Protein AF-A0A747YHZ1-F1 (afdb_monomer_lite)

Organism: Salmonella enterica (NCBI:txid28901)

Structure (mmCIF, N/CA/C/O backbone):
data_AF-A0A747YHZ1-F1
#
_entry.id   AF-A0A747YHZ1-F1
#
loop_
_atom_site.group_PDB
_atom_site.id
_atom_site.type_symbol
_atom_site.label_atom_id
_atom_site.label_alt_id
_atom_site.label_comp_id
_atom_site.label_asym_id
_atom_site.label_entity_id
_atom_site.label_seq_id
_atom_site.pdbx_PDB_ins_code
_atom_site.Cartn_x
_atom_site.Cartn_y
_atom_site.Cartn_z
_atom_site.occupancy
_atom_site.B_iso_or_equiv
_atom_site.auth_seq_id
_atom_site.auth_comp_id
_atom_site.auth_asym_id
_atom_site.auth_atom_id
_atom_site.pdbx_PDB_model_num
ATOM 1 N N . MET A 1 1 ? 19.714 -6.056 -70.664 1.00 46.72 1 MET A N 1
ATOM 2 C CA . MET A 1 1 ? 19.752 -6.883 -69.431 1.00 46.72 1 MET A CA 1
ATOM 3 C C . MET A 1 1 ? 20.691 -6.355 -68.325 1.00 46.72 1 MET A C 1
ATOM 5 O O . MET A 1 1 ? 20.406 -6.597 -67.162 1.00 46.72 1 MET A O 1
ATOM 9 N N . SER A 1 2 ? 21.761 -5.595 -68.621 1.00 53.81 2 SER A N 1
ATOM 10 C CA . SER A 1 2 ? 22.796 -5.209 -67.626 1.00 53.81 2 SER A CA 1
ATOM 11 C C . SER A 1 2 ? 22.390 -4.129 -66.589 1.00 53.81 2 SER A C 1
ATOM 13 O O . SER A 1 2 ? 22.891 -4.125 -65.465 1.00 53.81 2 SER A O 1
ATOM 15 N N . ASN A 1 3 ? 21.429 -3.245 -66.900 1.00 53.09 3 ASN A N 1
ATOM 16 C CA . ASN A 1 3 ? 20.997 -2.185 -65.967 1.00 53.09 3 ASN A CA 1
ATOM 17 C C . ASN A 1 3 ? 20.156 -2.696 -64.785 1.00 53.09 3 ASN A C 1
ATOM 19 O O . ASN A 1 3 ? 20.260 -2.152 -63.689 1.00 53.09 3 ASN A O 1
ATOM 23 N N . ASN A 1 4 ? 19.376 -3.765 -64.969 1.00 55.59 4 ASN A N 1
ATOM 24 C CA . ASN A 1 4 ? 18.529 -4.315 -63.905 1.00 55.59 4 ASN A CA 1
ATOM 25 C C . ASN A 1 4 ? 19.370 -5.024 -62.821 1.00 55.59 4 ASN A C 1
ATOM 27 O O . ASN A 1 4 ? 19.085 -4.922 -61.631 1.00 55.59 4 ASN A O 1
ATOM 31 N N . VAL A 1 5 ? 20.485 -5.652 -63.222 1.00 59.31 5 VAL A N 1
ATOM 32 C CA . VAL A 1 5 ? 21.445 -6.290 -62.304 1.00 59.31 5 VAL A CA 1
ATOM 33 C C . VAL A 1 5 ? 22.183 -5.242 -61.461 1.00 59.31 5 VAL A C 1
ATOM 35 O O . VAL A 1 5 ? 22.302 -5.400 -60.249 1.00 59.31 5 VAL A O 1
ATOM 38 N N . LYS A 1 6 ? 22.615 -4.123 -62.063 1.00 55.22 6 LYS A N 1
ATOM 39 C CA . LYS A 1 6 ? 23.282 -3.023 -61.338 1.00 55.22 6 LYS A CA 1
ATOM 40 C C . LYS A 1 6 ? 22.350 -2.322 -60.342 1.00 55.22 6 LYS A C 1
ATOM 42 O O . LYS A 1 6 ? 22.762 -2.047 -59.218 1.00 55.22 6 LYS A O 1
ATOM 47 N N . LEU A 1 7 ? 21.086 -2.098 -60.708 1.00 58.91 7 LEU A N 1
ATOM 48 C CA . LEU A 1 7 ? 20.066 -1.556 -59.801 1.00 58.91 7 LEU A CA 1
ATOM 49 C C . LEU A 1 7 ? 19.736 -2.516 -58.648 1.00 58.91 7 LEU A C 1
ATOM 51 O O . LEU A 1 7 ? 19.646 -2.067 -57.508 1.00 58.91 7 LEU A O 1
ATOM 55 N N . GLN A 1 8 ? 19.638 -3.826 -58.899 1.00 60.56 8 GLN A N 1
ATOM 56 C CA . GLN A 1 8 ? 19.441 -4.824 -57.838 1.00 60.56 8 GLN A CA 1
ATOM 57 C C . GLN A 1 8 ? 20.621 -4.901 -56.862 1.00 60.56 8 GLN A C 1
ATOM 59 O O . GLN A 1 8 ? 20.409 -5.064 -55.661 1.00 60.56 8 GLN A O 1
ATOM 64 N N . VAL A 1 9 ? 21.859 -4.759 -57.344 1.00 62.72 9 VAL A N 1
ATOM 65 C CA . VAL A 1 9 ? 23.056 -4.739 -56.487 1.00 62.72 9 VAL A CA 1
ATOM 66 C C . VAL A 1 9 ? 23.118 -3.458 -55.649 1.00 62.72 9 VAL A C 1
ATOM 68 O O . VAL A 1 9 ? 23.415 -3.533 -54.459 1.00 62.72 9 VAL A O 1
ATOM 71 N N . LEU A 1 10 ? 22.760 -2.299 -56.212 1.00 58.78 10 LEU A N 1
ATOM 72 C CA . LEU A 1 10 ? 22.674 -1.039 -55.461 1.00 58.78 10 LEU A CA 1
ATOM 73 C C . LEU A 1 10 ? 21.544 -1.056 -54.421 1.00 58.78 10 LEU A C 1
ATOM 75 O O . LEU A 1 10 ? 21.759 -0.638 -53.286 1.00 58.78 10 LEU A O 1
ATOM 79 N N . LEU A 1 11 ? 20.371 -1.597 -54.761 1.00 65.94 11 LEU A N 1
ATOM 80 C CA . LEU A 1 11 ? 19.263 -1.793 -53.819 1.00 65.94 11 LEU A CA 1
ATOM 81 C C . LEU A 1 11 ? 19.639 -2.760 -52.692 1.00 65.94 11 LEU A C 1
ATOM 83 O O . LEU A 1 11 ? 19.372 -2.467 -51.528 1.00 65.94 11 LEU A O 1
ATOM 87 N N . ARG A 1 12 ? 20.318 -3.871 -53.009 1.00 60.00 12 ARG A N 1
ATOM 88 C CA . ARG A 1 12 ? 20.849 -4.798 -51.997 1.00 60.00 12 ARG A CA 1
ATOM 89 C C . ARG A 1 12 ? 21.908 -4.142 -51.118 1.00 60.00 12 ARG A C 1
ATOM 91 O O . ARG A 1 12 ? 21.866 -4.345 -49.914 1.00 60.00 12 ARG A O 1
ATOM 98 N N . ALA A 1 13 ? 22.810 -3.331 -51.668 1.00 61.34 13 ALA A N 1
ATOM 99 C CA . ALA A 1 13 ? 23.833 -2.628 -50.892 1.00 61.34 13 ALA A CA 1
ATOM 100 C C . ALA A 1 13 ? 23.230 -1.563 -49.958 1.00 61.34 13 ALA A C 1
ATOM 102 O O . ALA A 1 13 ? 23.632 -1.453 -48.799 1.00 61.34 13 ALA A O 1
ATOM 103 N N . VAL A 1 14 ? 22.224 -0.820 -50.427 1.00 62.16 14 VAL A N 1
ATOM 104 C CA . VAL A 1 14 ? 21.480 0.150 -49.608 1.00 62.16 14 VAL A CA 1
ATOM 105 C C . VAL A 1 14 ? 20.669 -0.558 -48.519 1.00 62.16 14 VAL A C 1
ATOM 107 O O . VAL A 1 14 ? 20.667 -0.107 -47.372 1.00 62.16 14 VAL A O 1
ATOM 110 N N . ASP A 1 15 ? 20.032 -1.694 -48.820 1.00 68.12 15 ASP A N 1
ATOM 111 C CA . ASP A 1 15 ? 19.317 -2.467 -47.802 1.00 68.12 15 ASP A CA 1
ATOM 112 C C . ASP A 1 15 ? 20.286 -3.085 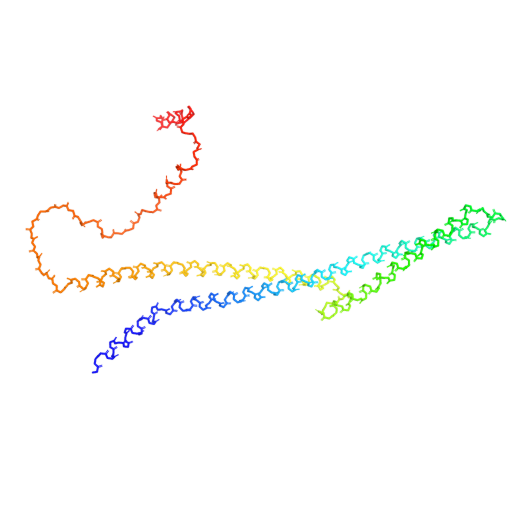-46.776 1.00 68.12 15 ASP A C 1
ATOM 114 O O . ASP A 1 15 ? 20.074 -2.919 -45.574 1.00 68.12 15 ASP A O 1
ATOM 118 N N . GLN A 1 16 ? 21.415 -3.655 -47.218 1.00 68.19 16 GLN A N 1
ATOM 119 C CA . GLN A 1 16 ? 22.496 -4.179 -46.370 1.00 68.19 16 GLN A CA 1
ATOM 120 C C . GLN A 1 16 ? 23.066 -3.102 -45.432 1.00 68.19 16 GLN A C 1
ATOM 122 O O . GLN A 1 16 ? 23.254 -3.358 -44.244 1.00 68.19 16 GLN A O 1
ATOM 127 N N . ALA A 1 17 ? 23.275 -1.882 -45.933 1.00 59.31 17 ALA A N 1
ATOM 128 C CA . ALA A 1 17 ? 23.753 -0.749 -45.142 1.00 59.31 17 ALA A CA 1
ATOM 129 C C . ALA A 1 17 ? 22.683 -0.180 -44.188 1.00 59.31 17 ALA A C 1
ATOM 131 O O . ALA A 1 17 ? 23.011 0.399 -43.151 1.00 59.31 17 ALA A O 1
ATOM 132 N N . SER A 1 18 ? 21.392 -0.337 -44.508 1.00 68.56 18 SER A N 1
ATOM 133 C CA . SER A 1 18 ? 20.278 0.156 -43.683 1.00 68.56 18 SER A CA 1
ATOM 134 C C . SER A 1 18 ? 19.795 -0.837 -42.615 1.00 68.56 18 SER A C 1
ATOM 136 O O . SER A 1 18 ? 19.184 -0.419 -41.628 1.00 68.56 18 SER A O 1
ATOM 138 N N . ARG A 1 19 ? 20.091 -2.133 -42.773 1.00 75.38 19 ARG A N 1
ATOM 139 C CA . ARG A 1 19 ? 19.700 -3.223 -41.860 1.00 75.38 19 ARG A CA 1
ATOM 140 C C . ARG A 1 19 ? 20.031 -2.956 -40.383 1.00 75.38 19 ARG A C 1
ATOM 142 O O . ARG A 1 19 ? 19.106 -3.060 -39.576 1.00 75.38 19 ARG A O 1
ATOM 149 N N . PRO A 1 20 ? 21.255 -2.523 -40.012 1.00 73.06 20 PRO A N 1
ATOM 150 C CA . PRO A 1 20 ? 21.587 -2.201 -38.620 1.00 73.06 20 PRO A CA 1
ATOM 151 C C . PRO A 1 20 ? 20.731 -1.067 -38.037 1.00 73.06 20 PRO A C 1
ATOM 153 O O . PRO A 1 20 ? 20.404 -1.060 -36.856 1.00 73.06 20 PRO A O 1
ATOM 156 N N . PHE A 1 21 ? 20.310 -0.108 -38.864 1.00 70.25 21 PHE A N 1
ATOM 157 C CA . PHE A 1 21 ? 19.460 0.996 -38.414 1.00 70.25 21 PHE A CA 1
ATOM 158 C C . PHE A 1 21 ? 18.014 0.557 -38.189 1.00 70.25 21 PHE A C 1
ATOM 160 O O . PHE A 1 21 ? 17.376 0.990 -37.230 1.00 70.25 21 PHE A O 1
ATOM 167 N N . LYS A 1 22 ? 17.483 -0.296 -39.074 1.00 78.31 22 LYS A N 1
ATOM 168 C CA . LYS A 1 22 ? 16.131 -0.849 -38.930 1.00 78.31 22 LYS A CA 1
ATOM 169 C C . LYS A 1 22 ? 16.038 -1.744 -37.687 1.00 78.31 22 LYS A C 1
ATOM 171 O O . LYS A 1 22 ? 15.051 -1.647 -36.956 1.00 78.31 22 LYS A O 1
ATOM 176 N N . SER A 1 23 ? 17.062 -2.558 -37.412 1.00 77.94 23 SER A N 1
ATOM 177 C CA . SER A 1 23 ? 17.091 -3.433 -36.233 1.00 77.94 23 SER A CA 1
ATOM 178 C C . SER A 1 23 ? 17.178 -2.642 -34.926 1.00 77.94 23 SER A C 1
ATOM 180 O O . SER A 1 23 ? 16.348 -2.857 -34.046 1.00 77.94 23 SER A O 1
ATOM 182 N N . ILE A 1 24 ? 18.084 -1.662 -34.824 1.00 77.25 24 ILE A N 1
ATOM 183 C CA . ILE A 1 24 ? 18.229 -0.801 -33.634 1.00 77.25 24 ILE A CA 1
ATOM 184 C C . ILE A 1 24 ? 16.944 -0.013 -33.358 1.00 77.25 24 ILE A C 1
ATOM 186 O O . ILE A 1 24 ? 16.477 0.040 -32.220 1.00 77.25 24 ILE A O 1
ATOM 190 N N . ARG A 1 25 ? 16.317 0.553 -34.396 1.00 77.62 25 ARG A N 1
ATOM 191 C CA . ARG A 1 25 ? 15.049 1.283 -34.255 1.00 77.62 25 ARG A CA 1
ATOM 192 C C . ARG A 1 25 ? 13.912 0.380 -33.771 1.00 77.62 25 ARG A C 1
ATOM 194 O O . ARG A 1 25 ? 13.124 0.797 -32.924 1.00 77.62 25 ARG A O 1
ATOM 201 N N . THR A 1 26 ? 13.821 -0.841 -34.296 1.00 83.56 26 THR A N 1
ATOM 202 C CA . THR A 1 26 ? 12.792 -1.812 -33.890 1.00 83.56 26 THR A CA 1
ATOM 203 C C . THR A 1 26 ? 13.021 -2.283 -32.454 1.00 83.56 26 THR A C 1
ATOM 205 O O . THR A 1 26 ? 12.087 -2.261 -31.657 1.00 83.56 26 THR A O 1
ATOM 208 N N . ALA A 1 27 ? 14.268 -2.597 -32.093 1.00 79.88 27 ALA A N 1
ATOM 209 C CA . ALA A 1 27 ? 14.655 -2.967 -30.734 1.00 79.88 27 ALA A CA 1
ATOM 210 C C . ALA A 1 27 ? 14.369 -1.838 -29.729 1.00 79.88 27 ALA A C 1
ATOM 212 O O . ALA A 1 27 ? 13.798 -2.084 -28.673 1.00 79.88 27 ALA A O 1
ATOM 213 N N . SER A 1 28 ? 14.677 -0.584 -30.078 1.00 83.19 28 SER A N 1
ATOM 214 C CA . SER A 1 28 ? 14.367 0.587 -29.247 1.00 83.19 28 SER A CA 1
ATOM 215 C C . SER A 1 28 ? 12.861 0.785 -29.049 1.00 83.19 28 SER A C 1
ATOM 217 O O . SER A 1 28 ? 12.419 1.074 -27.934 1.00 83.19 28 SER A O 1
ATOM 219 N N . LYS A 1 29 ? 12.055 0.597 -30.105 1.00 87.06 29 LYS A N 1
ATOM 220 C CA . LYS A 1 29 ? 10.591 0.676 -30.014 1.00 87.06 29 LYS A CA 1
ATOM 221 C C . LYS A 1 29 ? 10.021 -0.432 -29.123 1.00 87.06 29 LYS A C 1
ATOM 223 O O . LYS A 1 29 ? 9.183 -0.124 -28.280 1.00 87.06 29 LYS A O 1
ATOM 228 N N . SER A 1 30 ? 10.492 -1.671 -29.283 1.00 88.12 30 SER A N 1
ATOM 229 C CA . SER A 1 30 ? 10.104 -2.807 -28.433 1.00 88.12 30 SER A CA 1
ATOM 230 C C . SER A 1 30 ? 10.447 -2.534 -26.973 1.00 88.12 30 SER A C 1
ATOM 232 O O . SER A 1 30 ? 9.559 -2.517 -26.132 1.00 88.12 30 SER A O 1
ATOM 234 N N . LEU A 1 31 ? 11.703 -2.169 -26.696 1.00 89.38 31 LEU A N 1
ATOM 235 C CA . LEU A 1 31 ? 12.188 -1.877 -25.349 1.00 89.38 31 LEU A CA 1
ATOM 236 C C . LEU A 1 31 ? 11.428 -0.722 -24.685 1.00 89.38 31 LEU A C 1
ATOM 238 O O . LEU A 1 31 ? 11.180 -0.742 -23.485 1.00 89.38 31 LEU A O 1
ATOM 242 N N . SER A 1 32 ? 11.027 0.290 -25.458 1.00 90.00 32 SER A N 1
ATOM 243 C CA . SER A 1 32 ? 10.194 1.383 -24.943 1.00 90.00 32 SER A CA 1
ATOM 244 C C . SER A 1 32 ? 8.779 0.915 -24.582 1.00 90.00 32 SER A C 1
ATOM 246 O O . SER A 1 32 ? 8.186 1.448 -23.645 1.00 90.00 32 SER A O 1
ATOM 248 N N . GLY A 1 33 ? 8.233 -0.060 -25.315 1.00 92.31 33 GLY A N 1
ATOM 249 C CA . GLY A 1 33 ? 6.994 -0.753 -24.959 1.00 92.31 33 GLY A CA 1
ATOM 250 C C . GLY A 1 33 ? 7.155 -1.562 -23.673 1.00 92.31 33 GLY A C 1
ATOM 251 O O . GLY A 1 33 ? 6.375 -1.373 -22.743 1.00 92.31 33 GLY A O 1
ATOM 252 N N . ASP A 1 34 ? 8.224 -2.351 -23.577 1.00 91.44 34 ASP A N 1
ATOM 253 C CA . ASP A 1 34 ? 8.525 -3.172 -22.401 1.00 91.44 34 ASP A CA 1
ATOM 254 C C . ASP A 1 34 ? 8.704 -2.312 -21.143 1.00 91.44 34 ASP A C 1
ATOM 256 O O . ASP A 1 34 ? 8.159 -2.632 -20.094 1.00 91.44 34 ASP A O 1
ATOM 260 N N . ILE A 1 35 ? 9.393 -1.168 -21.246 1.00 92.56 35 ILE A N 1
ATOM 261 C CA . ILE A 1 35 ? 9.528 -0.202 -20.142 1.00 92.56 35 ILE A CA 1
ATOM 262 C C . ILE A 1 35 ? 8.161 0.294 -19.673 1.00 92.56 35 ILE A C 1
ATOM 264 O O . ILE A 1 35 ? 7.939 0.408 -18.468 1.00 92.56 35 ILE A O 1
ATOM 268 N N . ARG A 1 36 ? 7.244 0.612 -20.596 1.00 94.81 36 ARG A N 1
ATOM 269 C CA . ARG A 1 36 ? 5.894 1.074 -20.236 1.00 94.81 36 ARG A CA 1
ATOM 270 C C . ARG A 1 36 ? 5.111 -0.020 -19.520 1.00 94.81 36 ARG A C 1
ATOM 272 O O . ARG A 1 36 ? 4.442 0.287 -18.536 1.00 94.81 36 ARG A O 1
ATOM 279 N N . GLU A 1 37 ? 5.227 -1.264 -19.972 1.00 95.38 37 GLU A N 1
ATOM 280 C CA . GLU A 1 37 ? 4.567 -2.401 -19.330 1.00 95.38 37 GLU A CA 1
ATOM 281 C C . GLU A 1 37 ? 5.149 -2.669 -17.935 1.00 95.38 37 GLU A C 1
ATOM 283 O O . GLU A 1 37 ? 4.403 -2.754 -16.961 1.00 95.38 37 GLU A O 1
ATOM 288 N N . THR A 1 38 ? 6.478 -2.659 -17.787 1.00 92.88 38 THR A N 1
ATOM 289 C CA . THR A 1 38 ? 7.145 -2.773 -16.480 1.00 92.88 38 THR A CA 1
ATOM 290 C C . THR A 1 38 ? 6.733 -1.634 -15.542 1.00 92.88 38 THR A C 1
ATOM 292 O O . THR A 1 38 ? 6.477 -1.858 -14.360 1.00 92.88 38 THR A O 1
ATOM 295 N N . GLN A 1 39 ? 6.620 -0.399 -16.046 1.00 94.50 39 GLN A N 1
ATOM 296 C CA . GLN A 1 39 ? 6.127 0.738 -15.262 1.00 94.50 39 GLN A CA 1
ATOM 297 C C . GLN A 1 39 ? 4.671 0.566 -14.830 1.00 94.50 39 GLN A C 1
ATOM 299 O O . GLN A 1 39 ? 4.325 0.945 -13.711 1.00 94.50 39 GLN A O 1
ATOM 304 N N . LYS A 1 40 ? 3.815 0.035 -15.706 1.00 96.56 40 LYS A N 1
ATOM 305 C CA . LYS A 1 40 ? 2.411 -0.244 -15.400 1.00 96.56 40 LYS A CA 1
ATOM 306 C C . LYS A 1 40 ? 2.301 -1.312 -14.312 1.00 96.56 40 LYS A C 1
ATOM 308 O O . LYS A 1 40 ? 1.678 -1.044 -13.290 1.00 96.56 40 LYS A O 1
ATOM 313 N N . SER A 1 41 ? 3.002 -2.433 -14.472 1.00 94.06 41 SER A N 1
ATOM 314 C CA . SER A 1 41 ? 3.087 -3.495 -13.464 1.00 94.06 41 SER A CA 1
ATOM 315 C C . SER A 1 41 ? 3.586 -2.957 -12.118 1.00 94.06 41 SER A C 1
ATOM 317 O O . SER A 1 41 ? 2.954 -3.157 -11.086 1.00 94.06 41 SER A O 1
ATOM 319 N N . LEU A 1 42 ? 4.649 -2.146 -12.112 1.00 95.31 42 LEU A N 1
ATOM 320 C CA . LEU A 1 42 ? 5.166 -1.529 -10.888 1.00 95.31 42 LEU A CA 1
ATOM 321 C C . LEU A 1 42 ? 4.138 -0.610 -10.206 1.00 95.31 42 LEU A C 1
ATOM 323 O O . LEU A 1 42 ? 4.082 -0.558 -8.977 1.00 95.31 42 LEU A O 1
ATOM 327 N N . ARG A 1 43 ? 3.310 0.117 -10.966 1.00 95.56 43 ARG A N 1
ATOM 328 C CA . ARG A 1 43 ? 2.215 0.926 -10.401 1.00 95.56 43 ARG A CA 1
ATOM 329 C C . ARG A 1 43 ? 1.115 0.054 -9.804 1.00 95.56 43 ARG A C 1
ATOM 331 O O . ARG A 1 43 ? 0.630 0.379 -8.726 1.00 95.56 43 ARG A O 1
ATOM 338 N N . GLU A 1 44 ? 0.745 -1.034 -10.470 1.00 93.88 44 GLU A N 1
ATOM 339 C CA . GLU A 1 44 ? -0.251 -1.992 -9.975 1.00 93.88 44 GLU A CA 1
ATOM 340 C C . GLU A 1 44 ? 0.227 -2.662 -8.679 1.00 93.88 44 GLU A C 1
ATOM 342 O O . GLU A 1 44 ? -0.485 -2.629 -7.674 1.00 93.88 44 GLU A O 1
ATOM 347 N N . LEU A 1 45 ? 1.474 -3.145 -8.649 1.00 93.75 45 LEU A N 1
ATOM 348 C CA . LEU A 1 45 ? 2.097 -3.729 -7.458 1.00 93.75 45 LEU A CA 1
ATOM 349 C C . LEU A 1 45 ? 2.166 -2.729 -6.292 1.00 93.75 45 LEU A C 1
ATOM 351 O O . LEU A 1 45 ? 1.823 -3.074 -5.162 1.00 93.75 45 LEU A O 1
ATOM 355 N N . ASN A 1 46 ? 2.544 -1.473 -6.550 1.00 93.44 46 ASN A N 1
ATOM 356 C CA . ASN A 1 46 ? 2.509 -0.424 -5.524 1.00 93.44 46 ASN A CA 1
ATOM 357 C C . ASN A 1 46 ? 1.080 -0.111 -5.057 1.00 93.44 46 ASN A C 1
ATOM 359 O O . ASN A 1 46 ? 0.855 0.126 -3.871 1.00 93.44 46 ASN A O 1
ATOM 363 N N . GLY A 1 47 ? 0.102 -0.146 -5.965 1.00 93.50 47 GLY A N 1
ATOM 364 C CA . GLY A 1 47 ? -1.312 -0.011 -5.626 1.00 93.50 47 GLY A CA 1
ATOM 365 C C . GLY A 1 47 ? -1.779 -1.115 -4.677 1.00 93.50 47 GLY A C 1
ATOM 366 O O . GLY A 1 47 ? -2.469 -0.838 -3.698 1.00 93.50 47 GLY A O 1
ATOM 367 N N . HIS A 1 48 ? -1.357 -2.357 -4.912 1.00 92.25 48 HIS A N 1
ATOM 368 C CA . HIS A 1 48 ? -1.607 -3.475 -4.004 1.00 92.25 48 HIS A CA 1
ATOM 369 C C . HIS A 1 48 ? -0.942 -3.272 -2.637 1.00 92.25 48 HIS A C 1
ATOM 371 O O . HIS A 1 48 ? -1.597 -3.461 -1.613 1.00 92.25 48 HIS A O 1
ATOM 377 N N . ALA A 1 49 ? 0.311 -2.809 -2.607 1.00 91.38 49 ALA A N 1
ATOM 378 C CA . ALA A 1 49 ? 1.038 -2.563 -1.362 1.00 91.38 49 ALA A CA 1
ATOM 379 C C . ALA A 1 49 ? 0.353 -1.482 -0.514 1.00 91.38 49 ALA A C 1
ATOM 381 O O . ALA A 1 49 ? 0.149 -1.665 0.685 1.00 91.38 49 ALA A O 1
ATOM 382 N N . SER A 1 50 ? -0.098 -0.400 -1.151 1.00 92.31 50 SER A N 1
ATOM 383 C CA . SER A 1 50 ? -0.838 0.672 -0.481 1.00 92.31 50 SER A CA 1
ATOM 384 C C . SER A 1 50 ? -2.176 0.190 0.098 1.00 92.31 50 SER A C 1
ATOM 386 O O . SER A 1 50 ? -2.542 0.575 1.209 1.00 92.31 50 SER A O 1
ATOM 388 N N . ARG A 1 51 ? -2.894 -0.704 -0.599 1.00 91.88 51 ARG A N 1
ATOM 389 C CA . ARG A 1 51 ? -4.133 -1.315 -0.077 1.00 91.88 51 ARG A CA 1
ATOM 390 C C . ARG A 1 51 ? -3.870 -2.198 1.143 1.00 91.88 51 ARG A C 1
ATOM 392 O O . ARG A 1 51 ? -4.628 -2.121 2.110 1.00 91.88 51 ARG A O 1
ATOM 399 N N . ILE A 1 52 ? -2.799 -2.997 1.121 1.00 91.94 52 ILE A N 1
ATOM 400 C CA . ILE A 1 52 ? -2.362 -3.799 2.278 1.00 91.94 52 ILE A CA 1
ATOM 401 C C . ILE A 1 52 ? -2.055 -2.887 3.467 1.00 91.94 52 ILE A C 1
ATOM 403 O O . ILE A 1 52 ? -2.527 -3.129 4.578 1.00 91.94 52 ILE A O 1
ATOM 407 N N . GLU A 1 53 ? -1.302 -1.812 3.240 1.00 91.31 53 GLU A N 1
ATOM 408 C CA . GLU A 1 53 ? -0.945 -0.866 4.293 1.00 91.31 53 GLU A CA 1
ATOM 409 C C . GLU A 1 53 ? -2.180 -0.163 4.876 1.00 91.31 53 GLU A C 1
ATOM 411 O O . GLU A 1 53 ? -2.313 -0.049 6.098 1.00 91.31 53 GLU A O 1
ATOM 416 N N . GLY A 1 54 ? -3.125 0.236 4.019 1.00 92.69 54 GLY A N 1
ATOM 417 C CA . GLY A 1 54 ? -4.417 0.785 4.425 1.00 92.69 54 GLY A CA 1
ATOM 418 C C . GLY A 1 54 ? -5.207 -0.181 5.311 1.00 92.69 54 GLY A C 1
ATOM 419 O O . GLY A 1 54 ? -5.659 0.208 6.388 1.00 92.69 54 GLY A O 1
ATOM 420 N N . PHE A 1 55 ? -5.302 -1.453 4.915 1.00 93.44 55 PHE A N 1
ATOM 421 C CA . PHE A 1 55 ? -5.930 -2.504 5.720 1.00 93.44 55 PHE A CA 1
ATOM 422 C C . PHE A 1 55 ? -5.226 -2.699 7.068 1.00 93.44 55 PHE A C 1
ATOM 424 O O . PHE A 1 55 ? -5.889 -2.779 8.106 1.00 93.44 55 PHE A O 1
ATOM 431 N N . ARG A 1 56 ? -3.887 -2.727 7.085 1.00 92.06 56 ARG A N 1
ATOM 432 C CA . ARG A 1 56 ? -3.096 -2.849 8.318 1.00 92.06 56 ARG A CA 1
ATOM 433 C C . ARG A 1 56 ? -3.370 -1.682 9.265 1.00 92.06 56 ARG A C 1
ATOM 435 O O . ARG A 1 56 ? -3.565 -1.893 10.459 1.00 92.06 56 ARG A O 1
ATOM 442 N N . LYS A 1 57 ? -3.434 -0.458 8.736 1.00 94.50 57 LYS A N 1
ATOM 443 C CA . LYS A 1 57 ? -3.731 0.753 9.510 1.00 94.50 57 LYS A CA 1
ATOM 444 C C . LYS A 1 57 ? -5.137 0.710 10.107 1.00 94.50 57 LYS A C 1
ATOM 446 O O . LYS A 1 57 ? -5.289 0.960 11.301 1.00 94.50 57 LYS A O 1
ATOM 451 N N . THR A 1 58 ? -6.152 0.363 9.316 1.00 94.69 58 THR A N 1
ATOM 452 C CA . THR A 1 58 ? -7.534 0.245 9.808 1.00 94.69 58 THR A CA 1
ATOM 453 C C . THR A 1 58 ? -7.666 -0.884 10.835 1.00 94.69 58 THR A C 1
ATOM 455 O O . THR A 1 58 ? -8.323 -0.702 11.855 1.00 94.69 58 THR A O 1
ATOM 458 N N . SER A 1 59 ? -6.983 -2.013 10.630 1.00 92.75 59 SER A N 1
ATOM 459 C CA . SER A 1 59 ? -6.958 -3.130 11.586 1.00 92.75 59 SER A CA 1
ATOM 460 C C . SER A 1 59 ? -6.283 -2.747 12.908 1.00 92.75 59 SER A C 1
ATOM 462 O O . SER A 1 59 ? -6.796 -3.068 13.977 1.00 92.75 59 SER A O 1
ATOM 464 N N . ALA A 1 60 ? -5.179 -1.997 12.858 1.00 94.19 60 ALA A N 1
ATOM 465 C CA . ALA A 1 60 ? -4.524 -1.471 14.055 1.00 94.19 60 ALA A CA 1
ATOM 466 C C . ALA A 1 60 ? -5.430 -0.482 14.810 1.00 94.19 60 ALA A C 1
ATOM 468 O O . ALA A 1 60 ? -5.564 -0.566 16.028 1.00 94.19 60 ALA A O 1
ATOM 469 N N . GLN A 1 61 ? -6.112 0.417 14.093 1.00 95.12 61 GLN A N 1
ATOM 470 C CA . GLN A 1 61 ? -7.096 1.328 14.691 1.00 95.12 61 GLN A CA 1
ATOM 471 C C . GLN A 1 61 ? -8.278 0.579 15.313 1.00 95.12 61 GLN A C 1
ATOM 473 O O . GLN A 1 61 ? -8.754 0.978 16.377 1.00 95.12 61 GLN A O 1
ATOM 478 N N . LEU A 1 62 ? -8.737 -0.506 14.683 1.00 96.44 62 LEU A N 1
ATOM 479 C CA . LEU A 1 62 ? -9.785 -1.367 15.223 1.00 96.44 62 LEU A CA 1
ATOM 480 C C . LEU A 1 62 ? -9.342 -2.011 16.540 1.00 96.44 62 LEU A C 1
ATOM 482 O O . LEU A 1 62 ? -10.099 -1.965 17.505 1.00 96.44 62 LEU A O 1
ATOM 486 N N . ALA A 1 63 ? -8.119 -2.544 16.607 1.00 95.38 63 ALA A N 1
ATOM 487 C CA . ALA A 1 63 ? -7.570 -3.125 17.831 1.00 95.38 63 ALA A CA 1
ATOM 488 C C . ALA A 1 63 ? -7.473 -2.087 18.963 1.00 95.38 63 ALA A C 1
ATOM 490 O O . ALA A 1 63 ? -7.969 -2.323 20.063 1.00 95.38 63 ALA A O 1
ATOM 491 N N . VAL A 1 64 ? -6.924 -0.900 18.680 1.00 96.25 64 VAL A N 1
ATOM 492 C CA . VAL A 1 64 ? -6.828 0.197 19.662 1.00 96.25 64 VAL A CA 1
ATOM 493 C C . VAL A 1 64 ? -8.213 0.645 20.137 1.00 96.25 64 VAL A C 1
ATOM 495 O O . VAL A 1 64 ? -8.429 0.817 21.335 1.00 96.25 64 VAL A O 1
ATOM 498 N N . THR A 1 65 ? -9.171 0.795 19.219 1.00 95.38 65 THR A N 1
ATOM 499 C CA . THR A 1 65 ? -10.550 1.178 19.564 1.00 95.38 65 THR A CA 1
ATOM 500 C C . THR A 1 65 ? -11.243 0.083 20.369 1.00 95.38 65 THR A C 1
ATOM 502 O O . THR A 1 65 ? -11.985 0.399 21.289 1.00 95.38 65 THR A O 1
ATOM 505 N N . GLY A 1 66 ? -10.977 -1.191 20.069 1.00 95.12 66 GLY A N 1
ATOM 506 C CA . GLY A 1 66 ? -11.469 -2.329 20.844 1.00 95.12 66 GLY A CA 1
ATOM 507 C C . GLY A 1 66 ? -10.964 -2.307 22.286 1.00 95.12 66 GLY A C 1
ATOM 508 O O . GLY A 1 66 ? -11.764 -2.420 23.208 1.00 95.12 66 GLY A O 1
ATOM 509 N N . HIS A 1 67 ? -9.666 -2.063 22.497 1.00 96.19 67 HIS A N 1
ATOM 510 C CA . HIS A 1 67 ? -9.108 -1.904 23.845 1.00 96.19 67 HIS A CA 1
ATOM 511 C C . HIS A 1 67 ? -9.683 -0.689 24.583 1.00 96.19 67 HIS A C 1
ATOM 513 O O . HIS A 1 67 ? -9.997 -0.781 25.768 1.00 96.19 67 HIS A O 1
ATOM 519 N N . ALA A 1 68 ? -9.848 0.445 23.896 1.00 94.50 68 ALA A N 1
ATOM 520 C CA . ALA A 1 68 ? -10.443 1.642 24.485 1.00 94.50 68 ALA A CA 1
ATOM 521 C C . ALA A 1 68 ? -11.917 1.429 24.869 1.00 94.50 68 ALA A C 1
ATOM 523 O O . ALA A 1 68 ? -12.342 1.869 25.933 1.00 94.50 68 ALA A O 1
ATOM 524 N N . LEU A 1 69 ? -12.680 0.735 24.022 1.00 95.44 69 LEU A N 1
ATOM 525 C CA . LEU A 1 69 ? -14.068 0.360 24.279 1.00 95.44 69 LEU A CA 1
ATOM 526 C C . LEU A 1 69 ? -14.182 -0.565 25.494 1.00 95.44 69 LEU A C 1
ATOM 528 O O . LEU A 1 69 ? -15.028 -0.332 26.352 1.00 95.44 69 LEU A O 1
ATOM 532 N N . GLU A 1 70 ? -13.328 -1.586 25.577 1.00 95.12 70 GLU A N 1
ATOM 533 C CA . GLU A 1 70 ? -13.302 -2.516 26.706 1.00 95.12 70 GLU A CA 1
ATOM 534 C C . GLU A 1 70 ? -12.994 -1.784 28.017 1.00 95.12 70 GLU A C 1
ATOM 536 O O . GLU A 1 70 ? -13.721 -1.920 28.998 1.00 95.12 70 GLU A O 1
ATOM 541 N N . LYS A 1 71 ? -11.987 -0.904 28.006 1.00 94.94 71 LYS A N 1
ATOM 542 C CA . LYS A 1 71 ? -11.652 -0.071 29.164 1.00 94.94 71 LYS A CA 1
ATOM 543 C C . LYS A 1 71 ? -12.809 0.852 29.569 1.00 94.94 71 LYS A C 1
ATOM 545 O O . LYS A 1 71 ? -13.151 0.921 30.745 1.00 94.94 71 LYS A O 1
ATOM 550 N N . ALA A 1 72 ? -13.443 1.522 28.605 1.00 92.62 72 ALA A N 1
ATOM 551 C CA . ALA A 1 72 ? -14.576 2.410 28.869 1.00 92.62 72 ALA A CA 1
ATOM 552 C C . ALA A 1 72 ? -15.786 1.656 29.449 1.00 92.62 72 ALA A C 1
ATOM 554 O O . ALA A 1 72 ? -16.484 2.181 30.316 1.00 92.62 72 ALA A O 1
ATOM 555 N N . ARG A 1 73 ? -16.023 0.413 29.008 1.00 92.50 73 ARG A N 1
ATOM 556 C CA . ARG A 1 73 ? -17.057 -0.462 29.579 1.00 92.50 73 ARG A CA 1
ATOM 557 C C . ARG A 1 73 ? -16.744 -0.847 31.017 1.00 92.50 73 ARG A C 1
ATOM 559 O O . ARG A 1 73 ? -17.607 -0.678 31.871 1.00 92.50 73 ARG A O 1
ATOM 566 N N . GLN A 1 74 ? -15.516 -1.277 31.294 1.00 94.12 74 GLN A N 1
ATOM 567 C CA . GLN A 1 74 ? -15.082 -1.631 32.648 1.00 94.12 74 GLN A CA 1
ATOM 568 C C . GLN A 1 74 ? -15.190 -0.440 33.612 1.00 94.12 74 GLN A C 1
ATOM 570 O O . GLN A 1 74 ? -15.683 -0.587 34.729 1.00 94.12 74 GLN A O 1
ATOM 575 N N . GLU A 1 75 ? -14.798 0.760 33.176 1.00 91.12 75 GLU A N 1
ATOM 576 C CA . GLU A 1 75 ? -14.955 1.990 33.962 1.00 91.12 75 GLU A CA 1
ATOM 577 C C . GLU A 1 75 ? -16.436 2.312 34.221 1.00 91.12 75 GLU A C 1
ATOM 579 O O . GLU A 1 75 ? -16.817 2.619 35.353 1.00 91.12 75 GLU A O 1
ATOM 584 N N . ALA A 1 76 ? -17.297 2.193 33.204 1.00 91.00 76 ALA A N 1
ATOM 585 C CA . ALA A 1 76 ? -18.733 2.415 33.355 1.00 91.00 76 ALA A CA 1
ATOM 586 C C . ALA A 1 76 ? -19.393 1.389 34.296 1.00 91.00 76 ALA A C 1
ATOM 588 O O . ALA A 1 76 ? -20.261 1.756 35.090 1.00 91.00 76 ALA A O 1
ATOM 589 N N . GLU A 1 77 ? -18.979 0.122 34.248 1.00 90.94 77 GLU A N 1
ATOM 590 C CA . GLU A 1 77 ? -19.453 -0.944 35.139 1.00 90.94 77 GLU A CA 1
ATOM 591 C C . GLU A 1 77 ? -18.976 -0.750 36.582 1.00 90.94 77 GLU A C 1
ATOM 593 O O . GLU A 1 77 ? -19.766 -0.895 37.522 1.00 90.94 77 GLU A O 1
ATOM 598 N N . ALA A 1 78 ? -17.716 -0.351 36.775 1.00 90.88 78 ALA A N 1
ATOM 599 C CA . ALA A 1 78 ? -17.177 -0.012 38.087 1.00 90.88 78 ALA A CA 1
ATOM 600 C C . ALA A 1 78 ? -17.938 1.169 38.711 1.00 90.88 78 ALA A C 1
ATOM 602 O O . ALA A 1 78 ? -18.383 1.087 39.859 1.00 90.88 78 ALA A O 1
ATOM 603 N N . LEU A 1 79 ? -18.176 2.234 37.935 1.00 88.31 79 LEU A N 1
ATOM 604 C CA . LEU A 1 79 ? -18.980 3.383 38.359 1.00 88.31 79 LEU A CA 1
ATOM 605 C C . LEU A 1 79 ? -20.431 2.988 38.660 1.00 88.31 79 LEU A C 1
ATOM 607 O O . LEU A 1 79 ? -20.999 3.443 39.651 1.00 88.31 79 LEU A O 1
ATOM 611 N N . ALA A 1 80 ? -21.035 2.118 37.845 1.00 87.38 80 ALA A N 1
ATOM 612 C CA . ALA A 1 80 ? -22.388 1.618 38.082 1.00 87.38 80 ALA A CA 1
ATOM 613 C C . ALA A 1 80 ? -22.485 0.781 39.363 1.00 87.38 80 ALA A C 1
ATOM 615 O O . ALA A 1 80 ? -23.480 0.868 40.082 1.00 87.38 80 ALA A O 1
ATOM 616 N N . THR A 1 81 ? -21.449 0.005 39.675 1.00 89.31 81 THR A N 1
ATOM 617 C CA . THR A 1 81 ? -21.374 -0.787 40.907 1.00 89.31 81 THR A CA 1
ATOM 618 C C . THR A 1 81 ? -21.224 0.119 42.129 1.00 89.31 81 THR A C 1
ATOM 620 O O . THR A 1 81 ? -21.977 -0.022 43.090 1.00 89.31 81 THR A O 1
ATOM 623 N N . GLN A 1 82 ? -20.338 1.119 42.073 1.00 85.81 82 GLN A N 1
ATOM 624 C CA . GLN A 1 82 ? -20.204 2.131 43.130 1.00 85.81 82 GLN A CA 1
ATOM 625 C C . GLN A 1 82 ? -21.507 2.909 43.353 1.00 85.81 82 GLN A C 1
ATOM 627 O O . GLN A 1 82 ? -21.890 3.166 44.494 1.00 85.81 82 GLN A O 1
ATOM 632 N N . PHE A 1 83 ? -22.220 3.236 42.272 1.00 84.25 83 PHE A N 1
ATOM 633 C CA . PHE A 1 83 ? -23.517 3.905 42.335 1.00 84.25 83 PHE A CA 1
ATOM 634 C C . PHE A 1 83 ? -24.575 3.046 43.040 1.00 84.25 83 PHE A C 1
ATOM 636 O O . PHE A 1 83 ? -25.318 3.567 43.865 1.00 84.25 83 PHE A O 1
ATOM 643 N N . LYS A 1 84 ? -24.626 1.735 42.763 1.00 83.38 84 LYS A N 1
ATOM 644 C CA . LYS A 1 84 ? -25.544 0.796 43.437 1.00 83.38 84 LYS A CA 1
ATOM 645 C C . LYS A 1 84 ? -25.208 0.584 44.916 1.00 83.38 84 LYS A C 1
ATOM 647 O O . LYS A 1 84 ? -26.119 0.392 45.710 1.00 83.38 84 LYS A O 1
ATOM 652 N N . ASN A 1 85 ? -23.926 0.632 45.275 1.00 85.25 85 ASN A N 1
ATOM 653 C CA . ASN A 1 85 ? -23.459 0.437 46.651 1.00 85.25 85 ASN A CA 1
ATOM 654 C C . ASN A 1 85 ? -23.571 1.705 47.520 1.00 85.25 85 ASN A C 1
ATOM 656 O O . ASN A 1 85 ? -23.311 1.646 48.718 1.00 85.25 85 ASN A O 1
ATOM 660 N N . THR A 1 86 ? -23.929 2.853 46.938 1.00 80.12 86 THR A N 1
ATOM 661 C CA . THR A 1 86 ? -24.080 4.121 47.663 1.00 80.12 86 THR A CA 1
ATOM 662 C C . THR A 1 86 ? -25.553 4.359 47.994 1.00 80.12 86 THR A C 1
ATOM 664 O O . THR A 1 86 ? -26.369 4.515 47.092 1.00 80.12 86 THR A O 1
ATOM 667 N N . GLU A 1 87 ? -25.902 4.460 49.278 1.00 71.81 87 GLU A N 1
ATOM 668 C CA . GLU A 1 87 ? -27.299 4.610 49.734 1.00 71.81 87 GLU A CA 1
ATOM 669 C C . GLU A 1 87 ? -27.978 5.917 49.272 1.00 71.81 87 GLU A C 1
ATOM 671 O O . GLU A 1 87 ? -29.202 5.982 49.157 1.00 71.81 87 GLU A O 1
ATOM 676 N N . ARG A 1 88 ? -27.204 6.976 48.985 1.00 74.56 88 ARG A N 1
ATOM 677 C CA . ARG A 1 88 ? -27.706 8.269 48.478 1.00 74.56 88 ARG A CA 1
ATOM 678 C C . ARG A 1 88 ? -26.848 8.773 47.311 1.00 74.56 88 ARG A C 1
ATOM 680 O O . ARG A 1 88 ? -25.953 9.593 47.524 1.00 74.56 88 ARG A O 1
ATOM 687 N N . PRO A 1 89 ? -27.092 8.304 46.076 1.00 74.88 89 PRO A N 1
ATOM 688 C CA . PRO A 1 89 ? -26.323 8.743 44.920 1.00 74.88 89 PRO A CA 1
ATOM 689 C C . PRO A 1 89 ? -26.482 10.246 44.660 1.00 74.88 89 PRO A C 1
ATOM 691 O O . PRO A 1 89 ? -27.583 10.801 44.691 1.00 74.88 89 PRO A O 1
ATOM 694 N N . THR A 1 90 ? -25.371 10.922 44.367 1.00 84.88 90 THR A N 1
ATOM 695 C CA . THR A 1 90 ? -25.370 12.365 44.082 1.00 84.88 90 THR A CA 1
ATOM 696 C C . THR A 1 90 ? -25.695 12.651 42.611 1.00 84.88 90 THR A C 1
ATOM 698 O O . THR A 1 90 ? -25.371 11.872 41.712 1.00 84.88 90 THR A O 1
ATOM 701 N N . ARG A 1 91 ? -26.273 13.829 42.319 1.00 84.88 91 ARG A N 1
ATOM 702 C CA . ARG A 1 91 ? -26.504 14.290 40.930 1.00 84.88 91 ARG A CA 1
ATOM 703 C C . ARG A 1 91 ? -25.215 14.341 40.098 1.00 84.88 91 ARG A C 1
ATOM 705 O O . ARG A 1 91 ? -25.267 14.140 38.888 1.00 84.88 91 ARG A O 1
ATOM 712 N N . ALA A 1 92 ? -24.073 14.607 40.734 1.00 83.94 92 ALA A N 1
ATOM 713 C CA . ALA A 1 92 ? -22.769 14.599 40.076 1.00 83.94 92 ALA A CA 1
ATOM 714 C C . ALA A 1 92 ? -22.380 13.185 39.611 1.00 83.94 92 ALA A C 1
ATOM 716 O O . ALA A 1 92 ? -22.004 13.010 38.456 1.00 83.94 92 ALA A O 1
ATOM 717 N N . GLN A 1 93 ? -22.558 12.168 40.461 1.00 82.56 93 GLN A N 1
ATOM 718 C CA . GLN A 1 93 ? -22.278 10.767 40.114 1.00 82.56 93 GLN A CA 1
ATOM 719 C C . GLN A 1 93 ? -23.181 10.254 38.984 1.00 82.56 93 GLN A C 1
ATOM 721 O O . GLN A 1 93 ? -22.697 9.583 38.074 1.00 82.56 93 GLN A O 1
ATOM 726 N N . ALA A 1 94 ? -24.469 10.621 38.986 1.00 86.25 94 ALA A N 1
ATOM 727 C CA . ALA A 1 94 ? -25.390 10.263 37.905 1.00 86.25 94 ALA A CA 1
ATOM 728 C C . ALA A 1 94 ? -24.933 10.824 36.543 1.00 86.25 94 ALA A C 1
ATOM 730 O O . ALA A 1 94 ? -24.930 10.099 35.549 1.00 86.25 94 ALA A O 1
ATOM 731 N N . LYS A 1 95 ? -24.473 12.086 36.507 1.00 89.38 95 LYS A N 1
ATOM 732 C CA . LYS A 1 95 ? -23.929 12.707 35.287 1.00 89.38 95 LYS A CA 1
ATOM 733 C C . LYS A 1 95 ? -22.655 12.021 34.794 1.00 89.38 95 LYS A C 1
ATOM 735 O O . LYS A 1 95 ? -22.510 11.819 33.592 1.00 89.38 95 LYS A O 1
ATOM 740 N N . VAL A 1 96 ? -21.744 11.652 35.699 1.00 88.38 96 VAL A N 1
ATOM 741 C CA . VAL A 1 96 ? -20.498 10.954 35.335 1.00 88.38 96 VAL A CA 1
ATOM 742 C C . VAL A 1 96 ? -20.815 9.592 34.715 1.00 88.38 96 VAL A C 1
ATOM 744 O O . VAL A 1 96 ? -20.312 9.281 33.638 1.00 88.38 96 VAL A O 1
ATOM 747 N N . LEU A 1 97 ? -21.721 8.821 35.318 1.00 88.31 97 LEU A N 1
ATOM 748 C CA . LEU A 1 97 ? -22.150 7.529 34.781 1.00 88.31 97 LEU A CA 1
ATOM 749 C C . LEU A 1 97 ? -22.842 7.663 33.417 1.00 88.31 97 LEU A C 1
ATOM 751 O O . LEU A 1 97 ? -22.578 6.869 32.516 1.00 88.31 97 LEU A O 1
ATOM 755 N N . GLU A 1 98 ? -23.696 8.672 33.234 1.00 90.56 98 GLU A N 1
ATOM 756 C CA . GLU A 1 98 ? -24.318 8.948 31.937 1.00 90.56 98 GLU A CA 1
ATOM 757 C C . GLU A 1 98 ?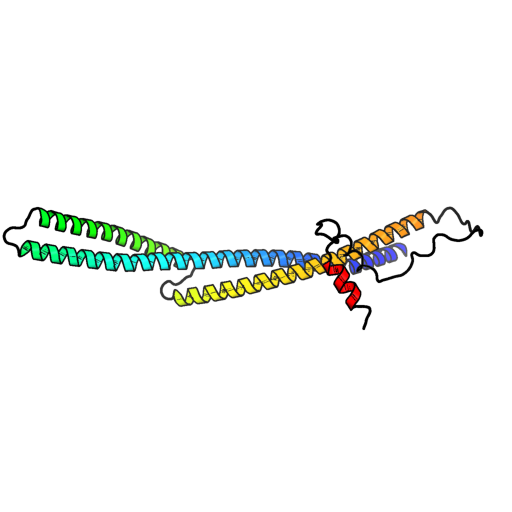 -23.273 9.327 30.875 1.00 90.56 98 GLU A C 1
ATOM 759 O O . GLU A 1 98 ? -23.312 8.800 29.764 1.00 90.56 98 GLU A O 1
ATOM 764 N N . SER A 1 99 ? -22.292 10.171 31.216 1.00 91.38 99 SER A N 1
ATOM 765 C CA . SER A 1 99 ? -21.199 10.510 30.296 1.00 91.38 99 SER A CA 1
ATOM 766 C C . SER A 1 99 ? -20.324 9.306 29.940 1.00 91.38 99 SER A C 1
ATOM 768 O O . SER A 1 99 ? -19.956 9.157 28.777 1.00 91.38 99 SER A O 1
ATOM 770 N N . ALA A 1 100 ? -20.050 8.415 30.898 1.00 90.19 100 ALA A N 1
ATOM 771 C CA . ALA A 1 100 ? -19.280 7.197 30.666 1.00 90.19 100 ALA A CA 1
ATOM 772 C C . ALA A 1 100 ? -20.028 6.232 29.734 1.00 90.19 100 ALA A C 1
ATOM 774 O O . ALA A 1 100 ? -19.440 5.699 28.794 1.00 90.19 100 ALA A O 1
ATOM 775 N N . LYS A 1 101 ? -21.347 6.074 29.927 1.00 90.50 101 LYS A N 1
ATOM 776 C CA . LYS A 1 101 ? -22.206 5.297 29.020 1.00 90.50 101 LYS A CA 1
ATOM 777 C C . LYS A 1 101 ? -22.208 5.868 27.605 1.00 90.50 101 LYS A C 1
ATOM 779 O O . LYS A 1 101 ? -21.954 5.124 26.664 1.00 90.50 101 LYS A O 1
ATOM 784 N N . ARG A 1 102 ? -22.409 7.182 27.456 1.00 93.38 102 ARG A N 1
ATOM 785 C CA . ARG A 1 102 ? -22.371 7.850 26.142 1.00 93.38 102 ARG A CA 1
ATOM 786 C C . ARG A 1 102 ? -21.012 7.681 25.457 1.00 93.38 102 ARG A C 1
ATOM 788 O O . ARG A 1 102 ? -20.960 7.347 24.279 1.00 93.38 102 ARG A O 1
ATOM 795 N N . ALA A 1 103 ? -19.910 7.831 26.194 1.00 91.06 103 ALA A N 1
ATOM 796 C CA . ALA A 1 103 ? -18.568 7.619 25.654 1.00 91.06 103 ALA A CA 1
ATOM 797 C C . ALA A 1 103 ? -18.345 6.167 25.187 1.00 91.06 103 ALA A C 1
ATOM 799 O O . ALA A 1 103 ? -17.749 5.942 24.130 1.00 91.06 103 ALA A O 1
ATOM 800 N N . ALA A 1 104 ? -18.849 5.180 25.936 1.00 92.81 104 ALA A N 1
ATOM 801 C CA . ALA A 1 104 ? -18.799 3.774 25.542 1.00 92.81 104 ALA A CA 1
ATOM 802 C C . ALA A 1 104 ? -19.657 3.489 24.294 1.00 92.81 104 ALA A C 1
ATOM 804 O O . ALA A 1 104 ? -19.216 2.761 23.404 1.00 92.81 104 ALA A O 1
ATOM 805 N N . GLU A 1 105 ? -20.845 4.089 24.180 1.00 93.88 105 GLU A N 1
ATOM 806 C CA . GLU A 1 105 ? -21.708 3.992 22.993 1.00 93.88 105 GLU A CA 1
ATOM 807 C C . GLU A 1 105 ? -21.053 4.618 21.750 1.00 93.88 105 GLU A C 1
ATOM 809 O O . GLU A 1 105 ? -21.042 4.009 20.677 1.00 93.88 105 GLU A O 1
ATOM 814 N N . ASP A 1 106 ? -20.420 5.783 21.894 1.00 94.38 106 ASP A N 1
ATOM 815 C CA . ASP A 1 106 ? -19.673 6.434 20.814 1.00 94.38 106 ASP A CA 1
ATOM 816 C C . ASP A 1 106 ? -18.486 5.580 20.344 1.00 94.38 106 ASP A C 1
ATOM 818 O O . ASP A 1 106 ? -18.233 5.443 19.138 1.00 94.38 106 ASP A O 1
ATOM 822 N N . LEU A 1 107 ? -17.748 4.980 21.285 1.00 95.06 107 LEU A N 1
ATOM 823 C CA . LEU A 1 107 ? -16.666 4.042 20.981 1.00 95.06 107 LEU A CA 1
ATOM 824 C C . LEU A 1 107 ? -17.194 2.772 20.310 1.00 95.06 107 LEU A C 1
ATOM 826 O O . LEU A 1 107 ? -16.580 2.301 19.351 1.00 95.06 107 LEU A O 1
ATOM 830 N N . GLN A 1 108 ? -18.352 2.261 20.731 1.00 94.88 108 GLN A N 1
ATOM 831 C CA . GLN A 1 108 ? -19.003 1.118 20.095 1.00 94.88 108 GLN A CA 1
ATOM 832 C C . GLN A 1 108 ? -19.385 1.432 18.647 1.00 94.88 108 GLN A C 1
ATOM 834 O O . GLN A 1 108 ? -19.119 0.634 17.745 1.00 94.88 108 GLN A O 1
ATOM 839 N N . ALA A 1 109 ? -19.966 2.606 18.394 1.00 96.19 109 ALA A N 1
ATOM 840 C CA . ALA A 1 109 ? -20.315 3.038 17.046 1.00 96.19 109 ALA A CA 1
ATOM 841 C C . ALA A 1 109 ? -19.067 3.146 16.151 1.00 96.19 109 ALA A C 1
ATOM 843 O O . ALA A 1 109 ? -19.087 2.705 14.999 1.00 96.19 109 ALA A O 1
ATOM 844 N N . LYS A 1 110 ? -17.953 3.678 16.677 1.00 95.06 110 LYS A N 1
ATOM 845 C CA . LYS A 1 110 ? -16.660 3.717 15.968 1.00 95.06 110 LYS A CA 1
ATOM 846 C C . LYS A 1 110 ? -16.115 2.315 15.696 1.00 95.06 110 LYS A C 1
ATOM 848 O O . LYS A 1 110 ? -15.705 2.044 14.569 1.00 95.06 110 LYS A O 1
ATOM 853 N N . TYR A 1 111 ? -16.154 1.424 16.684 1.00 96.06 111 TYR A N 1
ATOM 854 C CA . TYR A 1 111 ? -15.716 0.036 16.548 1.00 96.06 111 TYR A CA 1
ATOM 855 C C . TYR A 1 111 ? -16.502 -0.706 15.459 1.00 96.06 111 TYR A C 1
ATOM 857 O O . TYR A 1 111 ? -15.906 -1.352 14.597 1.00 96.06 111 TYR A O 1
ATOM 865 N N . ASN A 1 112 ? -17.829 -0.552 15.433 1.00 96.31 112 ASN A N 1
ATOM 866 C CA . ASN A 1 112 ? -18.690 -1.161 14.417 1.00 96.31 112 ASN A CA 1
ATOM 867 C C . ASN A 1 112 ? -18.337 -0.651 13.010 1.00 96.31 112 ASN A C 1
ATOM 869 O O . ASN A 1 112 ? -18.103 -1.446 12.101 1.00 96.31 112 ASN A O 1
ATOM 873 N N . ARG A 1 113 ? -18.181 0.672 12.841 1.00 96.06 113 ARG A N 1
ATOM 874 C CA . ARG A 1 113 ? -17.772 1.273 11.556 1.00 96.06 113 ARG A CA 1
ATOM 875 C C . ARG A 1 113 ? -16.401 0.781 11.088 1.00 96.06 113 ARG A C 1
ATOM 877 O O . ARG A 1 113 ? -16.226 0.494 9.902 1.00 96.06 113 ARG A O 1
ATOM 884 N N . LEU A 1 114 ? -15.428 0.687 11.999 1.00 95.44 114 LEU A N 1
ATOM 885 C CA . LEU A 1 114 ? -14.092 0.166 11.695 1.00 95.44 114 LEU A CA 1
ATOM 886 C C . LEU A 1 114 ? -14.153 -1.312 11.311 1.00 95.44 114 LEU A C 1
ATOM 888 O O . LEU A 1 114 ? -13.531 -1.705 10.329 1.00 95.44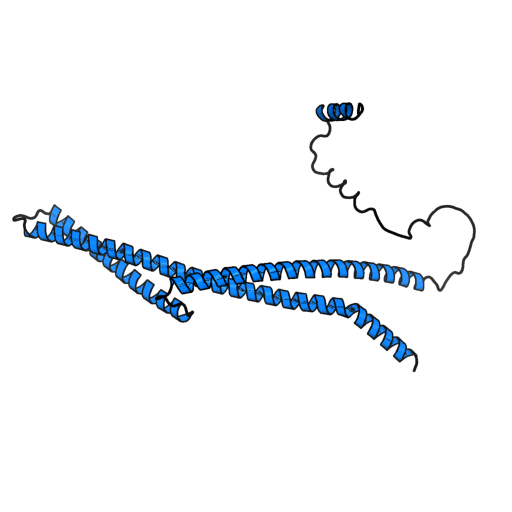 114 LEU A O 1
ATOM 892 N N . THR A 1 115 ? -14.955 -2.108 12.015 1.00 95.56 115 THR A N 1
ATOM 893 C CA . THR A 1 115 ? -15.174 -3.527 11.706 1.00 95.56 115 THR A CA 1
ATOM 894 C C . THR A 1 115 ? -15.726 -3.703 10.294 1.00 95.56 115 THR A C 1
ATOM 896 O O . THR A 1 115 ? -15.219 -4.522 9.525 1.00 95.56 115 THR A O 1
ATOM 899 N N . ASP A 1 116 ? -16.717 -2.900 9.909 1.00 96.56 116 ASP A N 1
ATOM 900 C CA . ASP A 1 116 ? -17.270 -2.939 8.556 1.00 96.56 116 ASP A CA 1
ATOM 901 C C . ASP A 1 116 ? -16.246 -2.494 7.507 1.00 96.56 116 ASP A C 1
ATOM 903 O O . ASP A 1 116 ? -16.178 -3.072 6.421 1.00 96.56 116 ASP A O 1
ATOM 907 N N . SER A 1 117 ? -15.410 -1.504 7.831 1.00 95.38 117 SER A N 1
ATOM 908 C CA . SER A 1 117 ? -14.316 -1.069 6.959 1.00 95.38 117 SER A CA 1
ATOM 909 C C . SER A 1 117 ? -13.281 -2.170 6.736 1.00 95.38 117 SER A C 1
ATOM 911 O O . SER A 1 117 ? -12.934 -2.442 5.589 1.00 95.38 117 SER A O 1
ATOM 913 N N . VAL A 1 118 ? -12.848 -2.850 7.801 1.00 94.69 118 VAL A N 1
ATOM 914 C CA . VAL A 1 118 ? -11.909 -3.980 7.726 1.00 94.69 118 VAL A CA 1
ATOM 915 C C . VAL A 1 118 ? -12.500 -5.111 6.884 1.00 94.69 118 VAL A C 1
ATOM 917 O O . VAL A 1 118 ? -11.819 -5.631 6.005 1.00 94.69 118 VAL A O 1
ATOM 920 N N . LYS A 1 119 ? -13.783 -5.452 7.070 1.00 94.31 119 LYS A N 1
ATOM 921 C CA . LYS A 1 119 ? -14.464 -6.481 6.262 1.00 94.31 119 LYS A CA 1
ATOM 922 C C . LYS A 1 119 ? -14.530 -6.115 4.778 1.00 94.31 119 LYS A C 1
ATOM 924 O O . LYS A 1 119 ? -14.344 -6.989 3.933 1.00 94.31 119 LYS A O 1
ATOM 929 N N . ARG A 1 120 ? -14.798 -4.848 4.441 1.00 94.38 120 ARG A N 1
ATOM 930 C CA . ARG A 1 120 ? -14.786 -4.377 3.044 1.00 94.38 120 ARG A CA 1
ATOM 931 C C . ARG A 1 120 ? -13.386 -4.464 2.442 1.00 94.38 120 ARG A C 1
ATOM 933 O O . ARG A 1 120 ? -13.220 -5.106 1.411 1.00 94.38 120 ARG A O 1
ATOM 940 N N . GLN A 1 121 ? -12.383 -3.919 3.129 1.00 93.62 121 GLN A N 1
ATOM 941 C CA . GLN A 1 121 ? -10.985 -3.966 2.692 1.00 93.62 121 GLN A CA 1
ATOM 942 C C . GLN A 1 121 ? -10.481 -5.407 2.537 1.00 93.62 121 GLN A C 1
ATOM 944 O O . GLN A 1 121 ? -9.786 -5.720 1.579 1.00 93.62 121 GLN A O 1
ATOM 949 N N . GLN A 1 122 ? -10.878 -6.315 3.430 1.00 92.50 122 GLN A N 1
ATOM 950 C CA . GLN A 1 122 ? -10.548 -7.734 3.322 1.00 92.50 122 GLN A CA 1
ATOM 951 C C . GLN A 1 122 ? -11.103 -8.359 2.034 1.00 92.50 122 GLN A C 1
ATOM 953 O O . GLN A 1 122 ? -10.399 -9.125 1.379 1.00 92.50 122 GLN A O 1
ATOM 958 N N . ARG A 1 123 ? -12.339 -8.022 1.639 1.00 93.44 123 ARG A N 1
ATOM 959 C CA . ARG A 1 123 ? -12.917 -8.480 0.363 1.00 93.44 123 ARG A CA 1
ATOM 960 C C . ARG A 1 123 ? -12.184 -7.875 -0.831 1.00 93.44 123 ARG A C 1
ATOM 962 O O . ARG A 1 123 ? -11.889 -8.593 -1.777 1.00 93.44 123 ARG A O 1
ATOM 969 N N . GLU A 1 124 ? -11.852 -6.588 -0.779 1.00 91.62 124 GLU A N 1
ATOM 970 C CA . GLU A 1 124 ? -11.091 -5.912 -1.839 1.00 91.62 124 GLU A CA 1
ATOM 971 C C . GLU A 1 124 ? -9.695 -6.519 -2.034 1.00 91.62 124 GLU A C 1
ATOM 973 O O . GLU A 1 124 ? -9.248 -6.680 -3.169 1.00 91.62 124 GLU A O 1
ATOM 978 N N . LEU A 1 125 ? -9.021 -6.885 -0.940 1.00 92.12 125 LEU A N 1
ATOM 979 C CA . LEU A 1 125 ? -7.740 -7.589 -0.971 1.00 92.12 125 LEU A CA 1
ATOM 980 C C . LEU A 1 125 ? -7.889 -9.016 -1.516 1.00 92.12 125 LEU A C 1
ATOM 982 O O . LEU A 1 125 ? -7.075 -9.442 -2.333 1.00 92.12 125 LEU A O 1
ATOM 986 N N . ALA A 1 126 ? -8.959 -9.725 -1.149 1.00 90.94 126 ALA A N 1
ATOM 987 C CA . ALA A 1 126 ? -9.235 -11.060 -1.673 1.00 90.94 126 ALA A CA 1
ATOM 988 C C . ALA A 1 126 ? -9.494 -11.058 -3.192 1.00 90.94 126 ALA A C 1
ATOM 990 O O . ALA A 1 126 ? -9.033 -11.959 -3.886 1.00 90.94 126 ALA A O 1
ATOM 991 N N . VAL A 1 127 ? -10.170 -10.030 -3.726 1.00 89.31 127 VAL A N 1
ATOM 992 C CA . VAL A 1 127 ? -10.419 -9.876 -5.177 1.00 89.31 127 VAL A CA 1
ATOM 993 C C . VAL A 1 127 ? -9.118 -9.747 -5.973 1.00 89.31 127 VAL A C 1
ATOM 995 O O . VAL A 1 127 ? -9.039 -10.234 -7.096 1.00 89.31 127 VAL A O 1
ATOM 998 N N . VAL A 1 128 ? -8.084 -9.130 -5.395 1.00 86.62 128 VAL A N 1
ATOM 999 C CA . VAL A 1 128 ? -6.754 -9.025 -6.023 1.00 86.62 128 VAL A CA 1
ATOM 1000 C C . VAL A 1 128 ? -5.820 -10.186 -5.648 1.00 86.62 128 VAL A C 1
ATOM 1002 O O . VAL A 1 128 ? -4.628 -10.130 -5.933 1.00 86.62 128 VAL A O 1
ATOM 1005 N N . GLY A 1 129 ? -6.347 -11.242 -5.016 1.00 86.00 129 GLY A N 1
ATOM 1006 C CA . GLY A 1 129 ? -5.604 -12.459 -4.683 1.00 86.00 129 GLY A CA 1
ATOM 1007 C C . GLY A 1 129 ? -4.691 -12.357 -3.458 1.00 86.00 129 GLY A C 1
ATOM 1008 O O . GLY A 1 129 ? -3.843 -13.225 -3.278 1.00 86.00 129 GLY A O 1
ATOM 1009 N N . ILE A 1 130 ? -4.843 -11.328 -2.617 1.00 88.31 130 ILE A N 1
ATOM 1010 C CA . ILE A 1 130 ? -4.071 -11.170 -1.376 1.00 88.31 130 ILE A CA 1
ATOM 1011 C C . ILE A 1 130 ? -4.812 -11.858 -0.229 1.00 88.31 130 ILE A C 1
ATOM 1013 O O . ILE A 1 130 ? -5.956 -11.521 0.093 1.00 88.31 130 ILE A O 1
ATOM 1017 N N . ASN A 1 131 ? -4.148 -12.803 0.427 1.00 86.25 131 ASN A N 1
ATOM 1018 C CA . ASN A 1 131 ? -4.694 -13.542 1.549 1.00 86.25 131 ASN A CA 1
ATOM 1019 C C . ASN A 1 131 ? -4.418 -12.810 2.866 1.00 86.25 131 ASN A C 1
ATOM 1021 O O . ASN A 1 131 ? -3.315 -12.828 3.408 1.00 86.25 131 ASN A O 1
ATOM 1025 N N . THR A 1 132 ? -5.464 -12.239 3.463 1.00 84.31 132 THR A N 1
ATOM 1026 C CA . THR A 1 132 ? -5.339 -11.526 4.741 1.00 84.31 132 THR A CA 1
ATOM 1027 C C . THR A 1 132 ? -4.954 -12.421 5.923 1.00 84.31 132 THR A C 1
ATOM 1029 O O . THR A 1 132 ? -4.525 -11.892 6.944 1.00 84.31 132 THR A O 1
ATOM 1032 N N . ARG A 1 133 ? -5.100 -13.754 5.828 1.00 85.75 133 ARG A N 1
ATOM 1033 C CA . ARG A 1 133 ? -4.626 -14.688 6.872 1.00 85.75 133 ARG A CA 1
ATOM 1034 C C . ARG A 1 133 ? -3.106 -14.844 6.853 1.00 85.75 133 ARG A C 1
ATOM 1036 O O . ARG A 1 133 ? -2.506 -14.978 7.910 1.00 85.75 133 ARG A O 1
ATOM 1043 N N . ASN A 1 134 ? -2.503 -14.760 5.667 1.00 86.69 134 ASN A N 1
ATOM 1044 C CA . ASN A 1 134 ? -1.059 -14.865 5.450 1.00 86.69 134 ASN A CA 1
ATOM 1045 C C . ASN A 1 134 ? -0.475 -13.528 4.968 1.00 86.69 134 ASN A C 1
ATOM 1047 O O . ASN A 1 134 ? 0.471 -13.500 4.183 1.00 86.69 134 ASN A O 1
ATOM 1051 N N . LEU A 1 135 ? -1.030 -12.412 5.458 1.00 87.50 135 LEU A N 1
ATOM 1052 C CA . LEU A 1 135 ? -0.737 -11.071 4.951 1.00 87.50 135 LEU A CA 1
ATOM 1053 C C . LEU A 1 135 ? 0.759 -10.744 4.971 1.00 87.50 135 LEU A C 1
ATOM 1055 O O . LEU A 1 135 ? 1.261 -10.147 4.031 1.00 87.50 135 LEU A O 1
ATOM 1059 N N . ALA A 1 136 ? 1.476 -11.170 6.014 1.00 87.81 136 ALA A N 1
ATOM 1060 C CA . ALA A 1 136 ? 2.914 -10.939 6.134 1.00 87.81 136 ALA A CA 1
ATOM 1061 C C . ALA A 1 136 ? 3.722 -11.635 5.023 1.00 87.81 136 ALA A C 1
ATOM 1063 O O . ALA A 1 136 ? 4.688 -11.068 4.516 1.00 87.81 136 ALA A O 1
ATOM 1064 N N . HIS A 1 137 ? 3.321 -12.847 4.622 1.00 89.62 137 HIS A N 1
ATOM 1065 C CA . HIS A 1 137 ? 3.974 -13.575 3.535 1.00 89.62 137 HIS A CA 1
ATOM 1066 C C . HIS A 1 137 ? 3.696 -12.909 2.185 1.00 89.62 137 HIS A C 1
ATOM 1068 O O . HIS A 1 137 ? 4.630 -12.651 1.425 1.00 89.62 137 HIS A O 1
ATOM 1074 N N . ASP A 1 138 ? 2.434 -12.565 1.922 1.00 88.50 138 ASP A N 1
ATOM 1075 C CA . ASP A 1 138 ? 2.034 -11.899 0.680 1.00 88.50 138 ASP A CA 1
ATOM 1076 C C . ASP A 1 138 ? 2.650 -10.500 0.563 1.00 88.50 138 ASP A C 1
ATOM 1078 O O . ASP A 1 138 ? 3.098 -10.109 -0.512 1.00 88.50 138 ASP A O 1
ATOM 1082 N N . GLU A 1 139 ? 2.749 -9.760 1.670 1.00 88.69 139 GLU A N 1
ATOM 1083 C CA . GLU A 1 139 ? 3.428 -8.464 1.730 1.00 88.69 139 GLU A CA 1
ATOM 1084 C C . GLU A 1 139 ? 4.922 -8.608 1.422 1.00 88.69 139 GLU A C 1
ATOM 1086 O O . GLU A 1 139 ? 5.464 -7.839 0.627 1.00 88.69 139 GLU A O 1
ATOM 1091 N N . GLN A 1 140 ? 5.596 -9.602 2.008 1.00 91.25 140 GLN A N 1
ATOM 1092 C CA . GLN A 1 140 ? 7.008 -9.846 1.730 1.00 91.25 140 GLN A CA 1
ATOM 1093 C C . GLN A 1 140 ? 7.226 -10.254 0.267 1.00 91.25 140 GLN A C 1
ATOM 1095 O O . GLN A 1 140 ? 8.117 -9.724 -0.398 1.00 91.25 140 GLN A O 1
ATOM 1100 N N . GLY A 1 141 ? 6.382 -11.143 -0.264 1.00 91.19 141 GLY A N 1
ATOM 1101 C CA . GLY A 1 141 ? 6.401 -11.525 -1.674 1.00 91.19 141 GLY A CA 1
ATOM 1102 C C . GLY A 1 141 ? 6.159 -10.330 -2.598 1.00 91.19 141 GLY A C 1
ATOM 1103 O O . GLY A 1 141 ? 6.855 -10.167 -3.600 1.00 91.19 141 GLY A O 1
ATOM 1104 N N . LEU A 1 142 ? 5.230 -9.444 -2.238 1.00 92.00 142 LEU A N 1
ATOM 1105 C CA . LEU A 1 142 ? 4.946 -8.221 -2.979 1.00 92.00 142 LEU A CA 1
ATOM 1106 C C . LEU A 1 142 ? 6.132 -7.249 -2.959 1.00 92.00 142 LEU A C 1
ATOM 1108 O O . LEU A 1 142 ? 6.502 -6.727 -4.009 1.00 92.00 142 LEU A O 1
ATOM 1112 N N . LYS A 1 143 ? 6.772 -7.043 -1.803 1.00 92.69 143 LYS A N 1
ATOM 1113 C CA . LYS A 1 143 ? 7.989 -6.221 -1.683 1.00 92.69 143 LYS A CA 1
ATOM 1114 C C . LYS A 1 143 ? 9.132 -6.765 -2.535 1.00 92.69 143 LYS A C 1
ATOM 1116 O O . LYS A 1 143 ? 9.813 -5.984 -3.206 1.00 92.69 143 LYS A O 1
ATOM 1121 N N . ASN A 1 144 ? 9.310 -8.086 -2.556 1.00 94.94 144 ASN A N 1
ATOM 1122 C CA . ASN A 1 144 ? 10.304 -8.739 -3.405 1.00 94.94 144 ASN A CA 1
ATOM 1123 C C . ASN A 1 144 ? 9.994 -8.488 -4.888 1.00 94.94 144 ASN A C 1
ATOM 1125 O O . ASN A 1 144 ? 10.851 -7.978 -5.603 1.00 94.94 144 ASN A O 1
ATOM 1129 N N . ARG A 1 145 ? 8.745 -8.707 -5.327 1.00 93.00 145 ARG A N 1
ATOM 1130 C CA . ARG A 1 145 ? 8.311 -8.436 -6.711 1.00 93.00 145 ARG A CA 1
ATOM 1131 C C . ARG A 1 145 ? 8.478 -6.972 -7.107 1.00 93.00 145 ARG A C 1
ATOM 1133 O O . ARG A 1 145 ? 8.932 -6.696 -8.215 1.00 93.00 145 ARG A O 1
ATOM 1140 N N . ILE A 1 146 ? 8.142 -6.024 -6.229 1.00 92.81 146 ILE A N 1
ATOM 1141 C CA . ILE A 1 146 ? 8.357 -4.587 -6.473 1.00 92.81 146 ILE A CA 1
ATOM 1142 C C . ILE A 1 146 ? 9.849 -4.302 -6.649 1.00 92.81 146 ILE A C 1
ATOM 1144 O O . ILE A 1 146 ?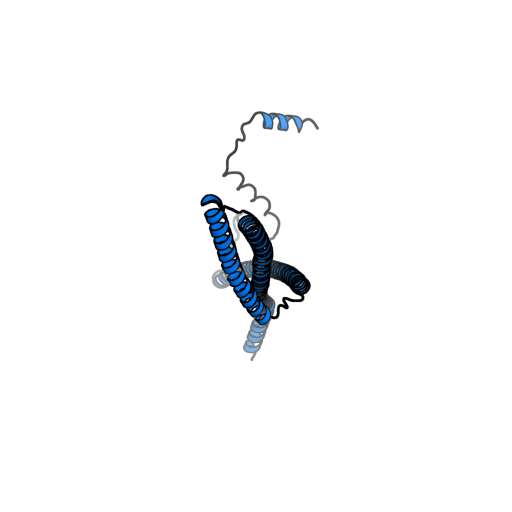 10.229 -3.605 -7.591 1.00 92.81 146 ILE A O 1
ATOM 1148 N N . SER A 1 147 ? 10.697 -4.852 -5.782 1.00 94.62 147 SER A N 1
ATOM 1149 C CA . SER A 1 147 ? 12.149 -4.656 -5.841 1.00 94.62 147 SER A CA 1
ATOM 1150 C C . SER A 1 147 ? 12.744 -5.245 -7.124 1.00 94.62 147 SER A C 1
ATOM 1152 O O . SER A 1 147 ? 13.493 -4.566 -7.828 1.00 94.62 147 SER A O 1
ATOM 1154 N N . GLU A 1 148 ? 12.348 -6.466 -7.485 1.00 94.25 148 GLU A N 1
ATOM 1155 C CA . GLU A 1 148 ? 12.747 -7.137 -8.726 1.00 94.25 148 GLU A CA 1
ATOM 1156 C C . GLU A 1 148 ? 12.286 -6.364 -9.966 1.00 94.25 148 GLU A C 1
ATOM 1158 O O . GLU A 1 148 ? 13.091 -6.080 -10.854 1.00 94.25 148 GLU A O 1
ATOM 1163 N N . THR A 1 149 ? 11.018 -5.945 -10.001 1.00 92.69 149 THR A N 1
ATOM 1164 C CA . THR A 1 149 ? 10.438 -5.166 -11.109 1.00 92.69 149 THR A CA 1
ATOM 1165 C C . THR A 1 149 ? 11.111 -3.798 -11.233 1.00 92.69 149 THR A C 1
ATOM 1167 O O . THR A 1 149 ? 11.373 -3.323 -12.336 1.00 92.69 149 THR A O 1
ATOM 1170 N N . THR A 1 150 ? 11.463 -3.168 -10.109 1.00 93.56 150 THR A N 1
ATOM 1171 C CA . THR A 1 150 ? 12.221 -1.907 -10.090 1.00 93.56 150 THR A CA 1
ATOM 1172 C C . THR A 1 150 ? 13.626 -2.105 -10.657 1.00 93.56 150 THR A C 1
ATOM 1174 O O . THR A 1 150 ? 14.073 -1.323 -11.498 1.00 93.56 150 THR A O 1
ATOM 1177 N N . ALA A 1 151 ? 14.316 -3.176 -10.255 1.00 94.25 151 ALA A N 1
ATOM 1178 C CA . ALA A 1 151 ? 15.625 -3.518 -10.799 1.00 94.25 151 ALA A CA 1
ATOM 1179 C C . ALA A 1 151 ? 15.548 -3.810 -12.308 1.00 94.25 151 ALA A C 1
ATOM 1181 O O . ALA A 1 151 ? 16.393 -3.340 -13.072 1.00 94.25 151 ALA A O 1
ATOM 1182 N N . GLN A 1 152 ? 14.516 -4.528 -12.761 1.00 91.69 152 GLN A N 1
ATOM 1183 C CA . GLN A 1 152 ? 14.260 -4.775 -14.179 1.00 91.69 152 GLN A CA 1
ATOM 1184 C C . GLN A 1 152 ? 14.013 -3.474 -14.948 1.00 91.69 152 GLN A C 1
ATOM 1186 O O . GLN A 1 152 ? 14.617 -3.273 -16.002 1.00 91.69 152 GLN A O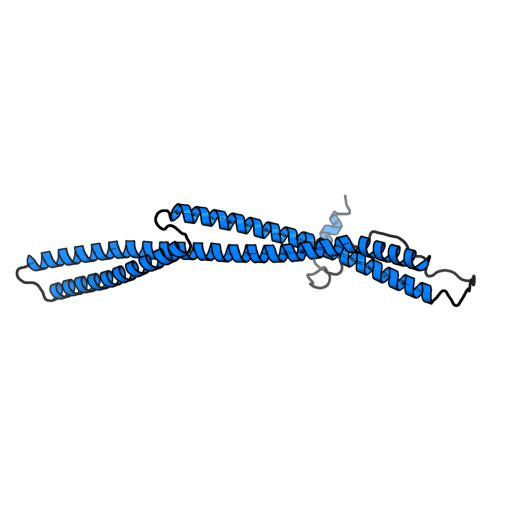 1
ATOM 1191 N N . LEU A 1 153 ? 13.191 -2.568 -14.414 1.00 92.62 153 LEU A N 1
ATOM 1192 C CA . LEU A 1 153 ? 12.918 -1.270 -15.028 1.00 92.62 153 LEU A CA 1
ATOM 1193 C C . LEU A 1 153 ? 14.198 -0.449 -15.206 1.00 92.62 153 LEU A C 1
ATOM 1195 O O . LEU A 1 153 ? 14.407 0.150 -16.261 1.00 92.62 153 LEU A O 1
ATOM 1199 N N . ASN A 1 154 ? 15.071 -0.439 -14.198 1.00 92.81 154 ASN A N 1
ATOM 1200 C CA . ASN A 1 154 ? 16.350 0.262 -14.276 1.00 92.81 154 ASN A CA 1
ATOM 1201 C C . ASN A 1 154 ? 17.253 -0.346 -15.357 1.00 92.81 154 ASN A C 1
ATOM 1203 O O . ASN A 1 154 ? 17.740 0.383 -16.217 1.00 92.81 154 ASN A O 1
ATOM 1207 N N . ARG A 1 155 ? 17.374 -1.680 -15.415 1.00 91.44 155 ARG A N 1
ATOM 1208 C CA . ARG A 1 155 ? 18.125 -2.364 -16.485 1.00 91.44 155 ARG A CA 1
ATOM 1209 C C . ARG A 1 155 ? 17.574 -2.042 -17.876 1.00 91.44 155 ARG A C 1
ATOM 1211 O O . ARG A 1 155 ? 18.346 -1.810 -18.803 1.00 91.44 155 ARG A O 1
ATOM 1218 N N . GLN A 1 156 ? 16.250 -2.011 -18.032 1.00 89.56 156 GLN A N 1
ATOM 1219 C CA . GLN A 1 156 ? 15.608 -1.662 -19.300 1.00 89.56 156 GLN A CA 1
ATOM 1220 C C . GLN A 1 156 ? 15.877 -0.200 -19.690 1.00 89.56 156 GLN A C 1
ATOM 1222 O O . GLN A 1 156 ? 16.188 0.077 -20.848 1.00 89.56 156 GLN A O 1
ATOM 1227 N N . ARG A 1 157 ? 15.818 0.735 -18.732 1.00 90.12 157 ARG A N 1
ATOM 1228 C CA . ARG A 1 157 ? 16.171 2.149 -18.949 1.00 90.12 157 ARG A CA 1
ATOM 1229 C C . ARG A 1 157 ? 17.631 2.318 -19.356 1.00 90.12 157 ARG A C 1
ATOM 1231 O O . ARG A 1 157 ? 17.904 3.040 -20.312 1.00 90.12 157 ARG A O 1
ATOM 1238 N N . ASP A 1 158 ? 18.544 1.610 -18.700 1.00 91.00 158 ASP A N 1
ATOM 1239 C CA . ASP A 1 158 ? 19.969 1.633 -19.035 1.00 91.00 158 ASP A CA 1
ATOM 1240 C C . ASP A 1 158 ? 20.224 1.072 -20.435 1.00 91.00 158 ASP A C 1
ATOM 1242 O O . ASP A 1 158 ? 20.985 1.647 -21.216 1.00 91.00 158 ASP A O 1
ATOM 1246 N N . ALA A 1 159 ? 19.566 -0.035 -20.789 1.00 87.25 159 ALA A N 1
ATOM 1247 C CA . ALA A 1 159 ? 19.632 -0.593 -22.134 1.00 87.25 159 ALA A CA 1
ATOM 1248 C C . ALA A 1 159 ? 19.106 0.409 -23.174 1.00 87.25 159 ALA A C 1
ATOM 1250 O O . ALA A 1 159 ? 19.749 0.616 -24.204 1.00 87.25 159 ALA A O 1
ATOM 1251 N N . LEU A 1 160 ? 17.997 1.096 -22.883 1.00 88.75 160 LEU A N 1
ATOM 1252 C CA . LEU A 1 160 ? 17.431 2.104 -23.777 1.00 88.75 160 LEU A CA 1
ATOM 1253 C C . LEU A 1 160 ? 18.389 3.286 -23.959 1.00 88.75 160 LEU A C 1
ATOM 1255 O O . LEU A 1 160 ? 18.566 3.744 -25.086 1.00 88.75 160 LEU A O 1
ATOM 1259 N N . ALA A 1 161 ? 19.044 3.739 -22.888 1.00 87.88 161 ALA A N 1
ATOM 1260 C CA . ALA A 1 161 ? 20.044 4.803 -22.940 1.00 87.88 161 ALA A CA 1
ATOM 1261 C C . ALA A 1 161 ? 21.274 4.410 -23.780 1.00 87.88 161 ALA A C 1
ATOM 1263 O O . ALA A 1 161 ? 21.795 5.214 -24.553 1.00 87.88 161 ALA A O 1
ATOM 1264 N N . ARG A 1 162 ? 21.727 3.153 -23.695 1.00 87.25 162 ARG A N 1
ATOM 1265 C CA . ARG A 1 162 ? 22.824 2.650 -24.543 1.00 87.25 162 ARG A CA 1
ATOM 1266 C C . ARG A 1 162 ? 22.416 2.590 -26.012 1.00 87.25 162 ARG A C 1
ATOM 1268 O O . ARG A 1 162 ? 23.174 3.029 -26.877 1.00 87.25 162 ARG A O 1
ATOM 1275 N N . VAL A 1 163 ? 21.222 2.073 -26.294 1.00 85.75 163 VAL A N 1
ATOM 1276 C CA . VAL A 1 163 ? 20.678 1.969 -27.655 1.00 85.75 163 VAL A CA 1
ATOM 1277 C C . VAL A 1 163 ? 20.458 3.358 -28.260 1.00 85.75 163 VAL A C 1
ATOM 1279 O O . VAL A 1 163 ? 20.804 3.580 -29.420 1.00 85.75 163 VAL A O 1
ATOM 1282 N N . SER A 1 164 ? 19.957 4.323 -27.484 1.00 81.62 164 SER A N 1
ATOM 1283 C CA . SER A 1 164 ? 19.783 5.703 -27.947 1.00 81.62 164 SER A CA 1
ATOM 1284 C C . SER A 1 164 ? 21.126 6.387 -28.224 1.00 81.62 164 SER A C 1
ATOM 1286 O O . SER A 1 164 ? 21.272 7.037 -29.260 1.00 81.62 164 SER A O 1
ATOM 1288 N N . ALA A 1 165 ? 22.142 6.169 -27.382 1.00 84.94 165 ALA A N 1
ATOM 1289 C CA . ALA A 1 165 ? 23.497 6.666 -27.617 1.00 84.94 165 ALA A CA 1
ATOM 1290 C C . ALA A 1 165 ? 24.128 6.064 -28.887 1.00 84.94 165 ALA A C 1
ATOM 1292 O O . ALA A 1 165 ? 24.775 6.773 -29.661 1.00 84.94 165 ALA A O 1
ATOM 1293 N N . GLN A 1 166 ? 23.917 4.769 -29.145 1.00 81.19 166 GLN A N 1
ATOM 1294 C CA . GLN A 1 166 ? 24.351 4.122 -30.388 1.00 81.19 166 GLN A CA 1
ATOM 1295 C C . GLN A 1 166 ? 23.612 4.690 -31.605 1.00 81.19 166 GLN A C 1
ATOM 1297 O O . GLN A 1 166 ? 24.249 5.029 -32.602 1.00 81.19 166 GLN A O 1
ATOM 1302 N N . GLN A 1 167 ? 22.294 4.878 -31.512 1.00 79.38 167 GLN A N 1
ATOM 1303 C CA . GLN A 1 167 ? 21.501 5.499 -32.571 1.00 79.38 167 GLN A CA 1
ATOM 1304 C C . GLN A 1 167 ? 21.975 6.930 -32.873 1.00 79.38 167 GLN A C 1
ATOM 1306 O O . GLN A 1 167 ? 22.071 7.298 -34.043 1.00 79.38 167 GLN A O 1
ATOM 1311 N N . ALA A 1 168 ? 22.316 7.722 -31.852 1.00 82.44 168 ALA A N 1
ATOM 1312 C CA . ALA A 1 168 ? 22.841 9.077 -32.018 1.00 82.44 168 ALA A CA 1
ATOM 1313 C C . ALA A 1 168 ? 24.189 9.085 -32.758 1.00 82.44 168 ALA A C 1
ATOM 1315 O O . ALA A 1 168 ? 24.353 9.825 -33.730 1.00 82.44 168 ALA A O 1
ATOM 1316 N N . LYS A 1 169 ? 25.125 8.205 -32.371 1.00 82.06 169 LYS A N 1
ATOM 1317 C CA . LYS A 1 169 ? 26.411 8.035 -33.073 1.00 82.06 169 LYS A CA 1
ATOM 1318 C C . LYS A 1 169 ? 26.206 7.640 -34.536 1.00 82.06 169 LYS A C 1
ATOM 1320 O O . LYS A 1 169 ? 26.827 8.211 -35.429 1.00 82.06 169 LYS A O 1
ATOM 1325 N N . LEU A 1 170 ? 25.305 6.696 -34.792 1.00 77.25 170 LEU A N 1
ATOM 1326 C CA . LEU A 1 170 ? 25.005 6.225 -36.141 1.00 77.25 170 LEU A CA 1
ATOM 1327 C C . LEU A 1 170 ? 24.310 7.296 -37.002 1.00 77.25 170 LEU A C 1
ATOM 1329 O O . LEU A 1 170 ? 24.596 7.404 -38.196 1.00 77.25 170 LEU A O 1
ATOM 1333 N N . ASN A 1 171 ? 23.435 8.117 -36.416 1.00 77.69 171 ASN A N 1
ATOM 1334 C CA . ASN A 1 171 ? 22.827 9.262 -37.097 1.00 77.69 171 ASN A CA 1
ATOM 1335 C C . ASN A 1 171 ? 23.876 10.322 -37.469 1.00 77.69 171 ASN A C 1
ATOM 1337 O O . ASN A 1 171 ? 23.845 10.825 -38.589 1.00 77.69 171 ASN A O 1
ATOM 1341 N N . ALA A 1 172 ? 24.839 10.604 -36.585 1.00 81.06 172 ALA A N 1
ATOM 1342 C CA . ALA A 1 172 ? 25.936 11.528 -36.874 1.00 81.06 172 ALA A CA 1
ATOM 1343 C C . ALA A 1 172 ? 26.818 11.039 -38.041 1.00 81.06 172 ALA A C 1
ATOM 1345 O O . ALA A 1 172 ? 27.200 11.826 -38.907 1.00 81.06 172 ALA A O 1
ATOM 1346 N N . VAL A 1 173 ? 27.103 9.732 -38.117 1.00 80.19 173 VAL A N 1
ATOM 1347 C CA . VAL A 1 173 ? 27.834 9.135 -39.253 1.00 80.19 173 VAL A CA 1
ATOM 1348 C C . VAL A 1 173 ? 27.028 9.247 -40.550 1.00 80.19 173 VAL A C 1
ATOM 1350 O O . VAL A 1 173 ? 27.585 9.635 -41.575 1.00 80.19 173 VAL A O 1
ATOM 1353 N N . LYS A 1 174 ? 25.716 8.973 -40.513 1.00 75.56 174 LYS A N 1
ATOM 1354 C CA . LYS A 1 174 ? 24.827 9.170 -41.670 1.00 75.56 174 LYS A CA 1
ATOM 1355 C C . LYS A 1 174 ? 24.819 10.612 -42.162 1.00 75.56 174 LYS A C 1
ATOM 1357 O O . LYS A 1 174 ? 24.944 10.813 -43.363 1.00 75.56 174 LYS A O 1
ATOM 1362 N N . GLN A 1 175 ? 24.703 11.588 -41.263 1.00 77.69 175 GLN A N 1
ATOM 1363 C CA . GLN A 1 175 ? 24.722 13.009 -41.621 1.00 77.69 175 GLN A CA 1
ATOM 1364 C C . GLN A 1 175 ? 26.043 13.406 -42.281 1.00 77.69 175 GLN A C 1
ATOM 1366 O O . GLN A 1 175 ? 26.031 14.053 -43.319 1.00 77.69 175 GLN A O 1
ATOM 1371 N N . ARG A 1 176 ? 27.184 12.956 -41.742 1.00 77.00 176 ARG A N 1
ATOM 1372 C CA . ARG A 1 176 ? 28.500 13.194 -42.360 1.00 77.00 176 ARG A CA 1
ATOM 1373 C C . ARG A 1 176 ? 28.624 12.544 -43.735 1.00 77.00 176 ARG A C 1
ATOM 1375 O O . ARG A 1 176 ? 29.154 13.159 -44.654 1.00 77.00 176 ARG A O 1
ATOM 1382 N N . TYR A 1 177 ? 28.124 11.320 -43.886 1.00 74.25 177 TYR A N 1
ATOM 1383 C CA . TYR A 1 177 ? 28.132 10.619 -45.168 1.00 74.25 177 TYR A CA 1
ATOM 1384 C C . TYR A 1 177 ? 27.220 11.296 -46.201 1.00 74.25 177 TYR A C 1
ATOM 1386 O O . TYR A 1 177 ? 27.615 11.448 -47.351 1.00 74.25 177 TYR A O 1
ATOM 1394 N N . GLN A 1 178 ? 26.022 11.730 -45.799 1.00 75.25 178 GLN A N 1
ATOM 1395 C CA . GLN A 1 178 ? 25.101 12.481 -46.656 1.00 75.25 178 GLN A CA 1
ATOM 1396 C C . GLN A 1 178 ? 25.695 13.828 -47.064 1.00 75.25 178 GLN A C 1
ATOM 1398 O O . GLN A 1 178 ? 25.752 14.096 -48.256 1.00 75.25 178 GLN A O 1
ATOM 1403 N N . ALA A 1 179 ? 26.240 14.601 -46.122 1.00 74.50 179 ALA A N 1
ATOM 1404 C CA . ALA A 1 179 ? 26.918 15.862 -46.415 1.00 74.50 179 ALA A CA 1
ATOM 1405 C C . ALA A 1 179 ? 28.110 15.670 -47.372 1.00 74.50 179 ALA A C 1
ATOM 1407 O O . ALA A 1 179 ? 28.268 16.422 -48.327 1.00 74.50 179 ALA A O 1
ATOM 1408 N N . GLY A 1 180 ? 28.921 14.621 -47.177 1.00 68.94 180 GLY A N 1
ATOM 1409 C CA . GLY A 1 180 ? 30.016 14.282 -48.094 1.00 68.94 180 GLY A CA 1
ATOM 1410 C C . GLY A 1 180 ? 29.534 13.829 -49.477 1.00 68.94 180 GLY A C 1
ATOM 1411 O O . GLY A 1 180 ? 30.159 14.151 -50.486 1.00 68.94 180 GLY A O 1
ATOM 1412 N N . LYS A 1 181 ? 28.402 13.118 -49.547 1.00 67.50 181 LYS A N 1
ATOM 1413 C CA . LYS A 1 181 ? 27.779 12.695 -50.807 1.00 67.50 181 LYS A CA 1
ATOM 1414 C C . LYS A 1 181 ? 27.125 13.861 -51.553 1.00 67.50 181 LYS A C 1
ATOM 1416 O O . LYS A 1 181 ? 27.215 13.892 -52.773 1.00 67.50 181 LYS A O 1
ATOM 1421 N N . GLU A 1 182 ? 26.502 14.807 -50.857 1.00 62.72 182 GLU A N 1
ATOM 1422 C CA . GLU A 1 182 ? 25.987 16.055 -51.437 1.00 62.72 182 GLU A CA 1
ATOM 1423 C C . GLU A 1 182 ? 27.133 16.914 -51.979 1.00 62.72 182 GLU A C 1
ATOM 1425 O O . GLU A 1 182 ? 27.053 17.395 -53.104 1.00 62.72 182 GLU A O 1
ATOM 1430 N N . LEU A 1 183 ? 28.247 17.012 -51.246 1.00 63.88 183 LEU A N 1
ATOM 1431 C CA . LEU A 1 183 ? 29.446 17.711 -51.708 1.00 63.88 183 LEU A CA 1
ATOM 1432 C C . LEU A 1 183 ? 30.038 17.063 -52.975 1.00 63.88 183 LEU A C 1
ATOM 1434 O O . LEU A 1 183 ? 30.328 17.756 -53.946 1.00 63.88 183 LEU A O 1
ATOM 1438 N N . ALA A 1 184 ? 30.168 15.732 -52.998 1.00 58.81 184 ALA A N 1
ATOM 1439 C CA . ALA A 1 184 ? 30.675 14.987 -54.154 1.00 58.81 184 ALA A CA 1
ATOM 1440 C C . ALA A 1 184 ? 29.695 14.977 -55.344 1.00 58.81 184 ALA A C 1
ATOM 1442 O O . ALA A 1 184 ? 30.121 15.027 -56.496 1.00 58.81 184 ALA A O 1
ATOM 1443 N N . GLY A 1 185 ? 28.385 14.939 -55.080 1.00 53.91 185 GLY A N 1
ATOM 1444 C CA . GLY A 1 185 ? 27.332 15.044 -56.092 1.00 53.91 185 GLY A CA 1
ATOM 1445 C C . GLY A 1 185 ? 27.294 16.422 -56.752 1.00 53.91 185 GLY A C 1
ATOM 1446 O O . GLY A 1 185 ? 27.210 16.501 -57.974 1.00 53.91 185 GLY A O 1
ATOM 1447 N N . ASN A 1 186 ? 27.471 17.489 -55.967 1.00 51.84 186 ASN A N 1
ATOM 1448 C CA . ASN A 1 186 ? 27.604 18.854 -56.478 1.00 51.84 186 ASN A CA 1
ATOM 1449 C C . ASN A 1 186 ? 28.929 19.072 -57.234 1.00 51.84 186 ASN A C 1
ATOM 1451 O O . ASN A 1 186 ? 28.999 19.920 -58.117 1.00 51.84 186 ASN A O 1
ATOM 1455 N N . MET A 1 187 ? 29.970 18.280 -56.951 1.00 46.22 187 MET A N 1
ATOM 1456 C CA . MET A 1 187 ? 31.219 18.275 -57.725 1.00 46.22 187 MET A CA 1
ATOM 1457 C C . MET A 1 187 ? 31.078 17.511 -59.055 1.00 46.22 187 MET A C 1
ATOM 1459 O O . MET A 1 187 ? 31.635 17.928 -60.067 1.00 46.22 187 MET A O 1
ATOM 1463 N N . ALA A 1 188 ? 30.287 16.433 -59.088 1.00 48.91 188 ALA A N 1
ATOM 1464 C CA . ALA A 1 188 ? 29.990 15.688 -60.314 1.00 48.91 188 ALA A CA 1
ATOM 1465 C C . ALA A 1 188 ? 29.111 16.483 -61.301 1.00 48.91 188 ALA A C 1
ATOM 1467 O O . ALA A 1 188 ? 29.254 16.308 -62.508 1.00 48.91 188 ALA A O 1
ATOM 1468 N N . SER A 1 189 ? 28.260 17.400 -60.824 1.00 43.66 189 SER A N 1
ATOM 1469 C CA . SER A 1 189 ? 27.517 18.335 -61.688 1.00 43.66 189 SER A CA 1
ATOM 1470 C C . SER A 1 189 ? 28.351 19.516 -62.200 1.00 43.66 189 SER A C 1
ATOM 1472 O O . SER A 1 189 ? 27.934 20.181 -63.142 1.00 43.66 189 SER A O 1
ATOM 1474 N N . VAL A 1 190 ? 29.527 19.774 -61.618 1.00 46.62 190 VAL A N 1
ATOM 1475 C CA . VAL A 1 190 ? 30.464 20.814 -62.090 1.00 46.62 190 VAL A CA 1
ATOM 1476 C C . VAL A 1 190 ? 31.525 20.228 -63.043 1.00 46.62 190 VAL A C 1
ATOM 1478 O O . VAL A 1 190 ? 32.177 20.957 -63.781 1.00 46.62 190 VAL A O 1
ATOM 1481 N N . GLY A 1 191 ? 31.645 18.899 -63.127 1.00 41.97 191 GLY A N 1
ATOM 1482 C CA . GLY A 1 191 ? 32.656 18.193 -63.923 1.00 41.97 191 GLY A CA 1
ATOM 1483 C C . GLY A 1 191 ? 32.334 17.932 -65.402 1.00 41.97 191 GLY A C 1
ATOM 1484 O O . GLY A 1 191 ? 32.954 17.046 -65.983 1.00 41.97 191 GLY A O 1
ATOM 1485 N N . ALA A 1 192 ? 31.385 18.647 -66.017 1.00 43.72 192 ALA A N 1
ATOM 1486 C CA . ALA A 1 192 ? 31.122 18.560 -67.464 1.00 43.72 192 ALA A CA 1
ATOM 1487 C C . ALA A 1 192 ? 31.470 19.846 -68.242 1.00 43.72 192 ALA A C 1
ATOM 1489 O O . ALA A 1 192 ? 31.403 19.852 -69.469 1.00 43.72 192 ALA A O 1
ATOM 1490 N N . ALA A 1 193 ? 31.892 20.919 -67.565 1.00 43.97 193 ALA A N 1
ATOM 1491 C CA . ALA A 1 193 ? 32.317 22.154 -68.215 1.00 43.97 193 ALA A CA 1
ATOM 1492 C C . ALA A 1 193 ? 33.606 22.676 -67.568 1.00 43.97 193 ALA A C 1
ATOM 1494 O O . ALA A 1 193 ? 33.565 23.333 -66.535 1.00 43.97 193 ALA A O 1
ATOM 1495 N N . GLY A 1 194 ? 34.753 22.391 -68.187 1.00 37.34 194 GLY A N 1
ATOM 1496 C CA . GLY A 1 194 ? 35.991 23.121 -67.903 1.00 37.34 194 GLY A CA 1
ATOM 1497 C C . GLY A 1 194 ? 37.169 22.249 -67.497 1.00 37.34 194 GLY A C 1
ATOM 1498 O O . GLY A 1 194 ? 37.606 22.263 -66.350 1.00 37.34 194 GLY A O 1
ATOM 1499 N N . VAL A 1 195 ? 37.759 21.560 -68.473 1.00 45.19 195 VAL A N 1
ATOM 1500 C CA . VAL A 1 195 ? 39.203 21.315 -68.432 1.00 45.19 195 VAL A CA 1
ATOM 1501 C C . VAL A 1 195 ? 39.875 22.685 -68.528 1.00 45.19 195 VAL A C 1
ATOM 1503 O O . VAL A 1 195 ? 39.760 23.364 -69.542 1.00 45.19 195 VAL A O 1
ATOM 1506 N N . GLY A 1 196 ? 40.543 23.096 -67.457 1.00 34.97 196 GLY A N 1
ATOM 1507 C CA . GLY A 1 196 ? 41.281 24.351 -67.387 1.00 34.97 196 GLY A CA 1
ATOM 1508 C C . GLY A 1 196 ? 42.444 24.215 -66.420 1.00 34.97 196 GLY A C 1
ATOM 1509 O O . GLY A 1 196 ? 42.440 24.803 -65.345 1.00 34.97 196 GLY A O 1
ATOM 1510 N N . ILE A 1 197 ? 43.429 23.392 -66.785 1.00 45.16 197 ILE A N 1
ATOM 1511 C CA . ILE A 1 197 ? 44.750 23.442 -66.161 1.00 45.16 197 ILE A CA 1
ATOM 1512 C C . ILE A 1 197 ? 45.375 24.771 -66.596 1.00 45.16 197 ILE A C 1
ATOM 1514 O O . ILE A 1 197 ? 45.826 24.899 -67.730 1.00 45.16 197 ILE A O 1
ATOM 1518 N N . ALA A 1 198 ? 45.391 25.756 -65.703 1.00 35.78 198 ALA A N 1
ATOM 1519 C CA . ALA A 1 198 ? 46.224 26.942 -65.839 1.00 35.78 198 ALA A CA 1
ATOM 1520 C C . ALA A 1 198 ? 47.192 26.979 -64.655 1.00 35.78 198 ALA A C 1
ATOM 1522 O O . ALA A 1 198 ? 46.825 27.245 -63.512 1.00 35.78 198 ALA A O 1
ATOM 1523 N N . ALA A 1 199 ? 48.442 26.643 -64.954 1.00 44.50 199 ALA A N 1
ATOM 1524 C CA . ALA A 1 199 ? 49.576 26.819 -64.074 1.00 44.50 199 ALA A CA 1
ATOM 1525 C C . ALA A 1 199 ? 49.909 28.314 -63.964 1.00 44.50 199 ALA A C 1
ATOM 1527 O O . ALA A 1 199 ? 50.361 28.894 -64.944 1.00 44.50 199 ALA A O 1
ATOM 1528 N N . ALA A 1 200 ? 49.703 28.919 -62.790 1.00 35.28 200 ALA A N 1
ATOM 1529 C CA . ALA A 1 200 ? 50.462 30.074 -62.293 1.00 35.28 200 ALA A CA 1
ATOM 1530 C C . ALA A 1 200 ? 49.989 30.470 -60.879 1.00 35.28 200 ALA A C 1
ATOM 1532 O O . ALA A 1 200 ? 48.815 30.756 -60.679 1.00 35.28 200 ALA A O 1
ATOM 1533 N N . GLY A 1 201 ? 50.916 30.560 -59.919 1.00 29.30 201 GLY A N 1
ATOM 1534 C CA . GLY A 1 201 ? 50.775 31.492 -58.788 1.00 29.30 201 GLY A CA 1
ATOM 1535 C C . GLY A 1 201 ? 50.202 30.963 -57.466 1.00 29.30 201 GLY A C 1
ATOM 1536 O O . GLY A 1 201 ? 49.124 31.353 -57.050 1.00 29.30 201 GLY A O 1
ATOM 1537 N N . THR A 1 202 ? 50.977 30.122 -56.778 1.00 36.12 202 THR A N 1
ATOM 1538 C CA . THR A 1 202 ? 51.275 30.187 -55.326 1.00 36.12 202 THR A CA 1
ATOM 1539 C C . THR A 1 202 ? 50.182 30.561 -54.295 1.00 36.12 202 THR A C 1
ATOM 1541 O O . THR A 1 202 ? 49.803 31.717 -54.150 1.00 36.12 202 THR A O 1
ATOM 1544 N N . MET A 1 203 ? 49.928 29.590 -53.399 1.00 38.78 203 MET A N 1
ATOM 1545 C CA . MET A 1 203 ? 49.687 29.755 -51.947 1.00 38.78 203 MET A CA 1
ATOM 1546 C C . MET A 1 203 ? 48.291 30.180 -51.451 1.00 38.78 203 MET A C 1
ATOM 1548 O O . MET A 1 203 ? 48.170 31.128 -50.687 1.00 38.78 203 MET A O 1
ATOM 1552 N N . ALA A 1 204 ? 47.249 29.394 -51.731 1.00 36.72 204 ALA A N 1
ATOM 1553 C CA . ALA A 1 204 ? 46.111 29.257 -50.810 1.00 36.72 204 ALA A CA 1
ATOM 1554 C C . ALA A 1 204 ? 45.262 28.036 -51.191 1.00 36.72 204 ALA A C 1
ATOM 1556 O O . ALA A 1 204 ? 44.622 28.044 -52.234 1.00 36.72 204 ALA A O 1
ATOM 1557 N N . GLY A 1 205 ? 45.214 26.988 -50.360 1.00 36.97 205 GLY A N 1
ATOM 1558 C CA . GLY A 1 205 ? 44.068 26.063 -50.424 1.00 36.97 205 GLY A CA 1
ATOM 1559 C C . GLY A 1 205 ? 44.307 24.571 -50.205 1.00 36.97 205 GLY A C 1
ATOM 1560 O O . GLY A 1 205 ? 43.333 23.854 -50.009 1.00 36.97 205 GLY A O 1
ATOM 1561 N N . VAL A 1 206 ? 45.543 24.066 -50.160 1.00 38.22 206 VAL A N 1
ATOM 1562 C CA . VAL A 1 206 ? 45.785 22.614 -49.976 1.00 38.22 206 VAL A CA 1
ATOM 1563 C C . VAL A 1 206 ? 46.152 22.275 -48.530 1.00 38.22 206 VAL A C 1
ATOM 1565 O O . VAL A 1 206 ? 47.189 21.681 -48.251 1.00 38.22 206 VAL A O 1
ATOM 1568 N N . LYS A 1 207 ? 45.303 22.659 -47.571 1.00 37.25 207 LYS A N 1
ATOM 1569 C CA . LYS A 1 207 ? 45.452 22.188 -46.181 1.00 37.25 207 LYS A CA 1
ATOM 1570 C C . LYS A 1 207 ? 44.139 21.768 -45.528 1.00 37.25 207 LYS A C 1
ATOM 1572 O O . LYS A 1 207 ? 43.928 22.016 -44.347 1.00 37.25 207 LYS A O 1
ATOM 1577 N N . LEU A 1 208 ? 43.258 21.113 -46.287 1.00 42.50 208 LEU A N 1
ATOM 1578 C CA . LEU A 1 208 ? 42.017 20.567 -45.731 1.00 42.50 208 LEU A CA 1
ATOM 1579 C C . LEU A 1 208 ? 41.699 19.135 -46.184 1.00 42.50 208 LEU A C 1
ATOM 1581 O O . LEU A 1 208 ? 40.554 18.812 -46.485 1.00 42.50 208 LEU A O 1
ATOM 1585 N N . LEU A 1 209 ? 42.703 18.254 -46.211 1.00 43.66 209 LEU A N 1
ATOM 1586 C CA . LEU A 1 209 ? 42.481 16.812 -46.326 1.00 43.66 209 LEU A CA 1
ATOM 1587 C C . LEU A 1 209 ? 43.375 16.039 -45.339 1.00 43.66 209 LEU A C 1
ATOM 1589 O O . LEU A 1 209 ? 44.595 16.057 -45.465 1.00 43.66 209 LEU A O 1
ATOM 1593 N N . MET A 1 210 ? 42.704 15.302 -44.438 1.00 40.84 210 MET A N 1
ATOM 1594 C CA . MET A 1 210 ? 43.186 14.240 -43.521 1.00 40.84 210 MET A CA 1
ATOM 1595 C C . MET A 1 210 ? 43.665 14.682 -42.100 1.00 40.84 210 MET A C 1
ATOM 1597 O O . MET A 1 210 ? 43.880 15.867 -41.877 1.00 40.84 210 MET A O 1
ATOM 1601 N N . PRO A 1 211 ? 43.672 13.789 -41.076 1.00 46.25 211 PRO A N 1
ATOM 1602 C CA . PRO A 1 211 ? 42.546 13.628 -40.141 1.00 46.25 211 PRO A CA 1
ATOM 1603 C C . PRO A 1 211 ? 42.955 13.588 -38.643 1.00 46.25 211 PRO A C 1
ATOM 1605 O O . PRO A 1 211 ? 44.019 13.105 -38.282 1.00 46.25 211 PRO A O 1
ATOM 1608 N N . GLY A 1 212 ? 42.030 13.933 -37.742 1.00 40.00 212 GLY A N 1
ATOM 1609 C CA . GLY A 1 212 ? 42.104 13.533 -36.327 1.00 40.00 212 GLY A CA 1
ATOM 1610 C C . GLY A 1 212 ? 42.872 14.474 -35.389 1.00 40.00 212 GLY A C 1
ATOM 1611 O O . GLY A 1 212 ? 43.892 15.042 -35.743 1.00 40.00 212 GLY A O 1
ATOM 1612 N N . TYR A 1 213 ? 42.345 14.566 -34.163 1.00 43.62 213 TYR A N 1
ATOM 1613 C CA . TYR A 1 213 ? 42.839 15.334 -33.015 1.00 43.62 213 TYR A CA 1
ATOM 1614 C C . TYR A 1 213 ? 42.814 16.857 -33.146 1.00 43.62 213 TYR A C 1
ATOM 1616 O O . TYR A 1 213 ? 43.799 17.466 -33.516 1.00 43.62 213 TYR A O 1
ATOM 1624 N N . GLU A 1 214 ? 41.690 17.456 -32.735 1.00 40.03 214 GLU A N 1
ATOM 1625 C CA . GLU A 1 214 ? 41.661 18.662 -31.889 1.00 40.03 214 GLU A CA 1
ATOM 1626 C C . GLU A 1 214 ? 40.202 19.008 -31.544 1.00 40.03 214 GLU A C 1
ATOM 1628 O O . GLU A 1 214 ? 39.553 19.862 -32.137 1.00 40.03 214 GLU A O 1
ATOM 1633 N N . PHE A 1 215 ? 39.644 18.287 -30.569 1.00 39.81 215 PHE A N 1
ATOM 1634 C CA . PHE A 1 215 ? 38.385 18.672 -29.914 1.00 39.81 215 PHE A CA 1
ATOM 1635 C C . PHE A 1 215 ? 38.524 18.618 -28.386 1.00 39.81 215 PHE A C 1
ATOM 1637 O O . PHE A 1 215 ? 37.612 18.213 -27.674 1.00 39.81 215 PHE A O 1
ATOM 1644 N N . ALA A 1 216 ? 39.700 19.009 -27.882 1.00 44.53 216 ALA A N 1
ATOM 1645 C CA . ALA A 1 216 ? 39.944 19.238 -26.456 1.00 44.53 216 ALA A CA 1
ATOM 1646 C C . ALA A 1 216 ? 40.204 20.721 -26.116 1.00 44.53 216 ALA A C 1
ATOM 1648 O O . ALA A 1 216 ? 40.188 21.078 -24.944 1.00 44.53 216 ALA A O 1
ATOM 1649 N N . GLN A 1 217 ? 40.373 21.614 -27.102 1.00 45.34 217 GLN A N 1
ATOM 1650 C CA . GLN A 1 217 ? 40.640 23.041 -26.843 1.00 45.34 217 GLN A CA 1
ATOM 1651 C C . GLN A 1 217 ? 39.403 23.951 -26.846 1.00 45.34 217 GLN A C 1
ATOM 1653 O O . GLN A 1 217 ? 39.447 25.031 -26.264 1.00 45.34 217 GLN A O 1
ATOM 1658 N N . LYS A 1 218 ? 38.252 23.508 -27.367 1.00 42.66 218 LYS A N 1
ATOM 1659 C CA . LYS A 1 218 ? 36.986 24.264 -27.264 1.00 42.66 218 LYS A CA 1
ATOM 1660 C C . LYS A 1 218 ? 36.138 23.904 -26.039 1.00 42.66 218 LYS A C 1
ATOM 1662 O O . LYS A 1 218 ? 34.922 24.032 -26.062 1.00 42.66 218 LYS A O 1
ATOM 1667 N N . ASN A 1 219 ? 36.802 23.503 -24.954 1.00 41.91 219 ASN A N 1
ATOM 1668 C CA . ASN A 1 219 ? 36.256 23.555 -23.593 1.00 41.91 219 ASN A CA 1
ATOM 1669 C C . ASN A 1 219 ? 36.775 24.780 -22.808 1.00 41.91 219 ASN A C 1
ATOM 1671 O O . ASN A 1 219 ? 36.478 24.915 -21.625 1.00 41.91 219 ASN A O 1
ATOM 1675 N N . SER A 1 220 ? 37.529 25.685 -23.452 1.00 43.38 220 SER A N 1
ATOM 1676 C CA . SER A 1 220 ? 38.115 26.866 -22.799 1.00 43.38 220 SER A CA 1
ATOM 1677 C C . SER A 1 220 ? 37.410 28.194 -23.113 1.00 43.38 220 SER A C 1
ATOM 1679 O O . SER A 1 220 ? 37.840 29.233 -22.622 1.00 43.38 220 SER A O 1
ATOM 1681 N N . GLU A 1 221 ? 36.307 28.175 -23.870 1.00 48.28 221 GLU A N 1
ATOM 1682 C CA . GLU A 1 221 ? 35.478 29.366 -24.154 1.00 48.28 221 GLU A CA 1
ATOM 1683 C C . GLU A 1 221 ? 34.187 29.426 -23.309 1.00 48.28 221 GLU A C 1
ATOM 1685 O O . GLU A 1 221 ? 33.436 30.392 -23.390 1.00 48.28 221 GLU A O 1
ATOM 1690 N N . LEU A 1 222 ? 33.967 28.455 -22.409 1.00 47.03 222 LEU A N 1
ATOM 1691 C CA . LEU A 1 222 ? 32.930 28.510 -21.361 1.00 47.03 222 LEU A CA 1
ATOM 1692 C C . LEU A 1 222 ? 33.492 28.831 -19.958 1.00 47.03 222 LEU A C 1
ATOM 1694 O O . LEU A 1 222 ? 32.795 28.673 -18.962 1.00 47.03 222 LEU A O 1
ATOM 1698 N N . GLN A 1 223 ? 34.725 29.346 -19.871 1.00 45.12 223 GLN A N 1
ATOM 1699 C CA . GLN A 1 223 ? 35.266 30.011 -18.669 1.00 45.12 223 GLN A CA 1
ATOM 1700 C C . GLN A 1 223 ? 35.269 31.549 -18.781 1.00 45.12 223 GLN A C 1
ATOM 1702 O O . GLN A 1 223 ? 35.913 32.228 -17.986 1.00 45.12 223 GLN A O 1
ATOM 1707 N N . ALA A 1 224 ? 34.540 32.112 -19.752 1.00 52.19 224 ALA A N 1
ATOM 1708 C CA . ALA A 1 224 ? 34.540 33.550 -20.033 1.00 52.19 224 ALA A CA 1
ATOM 1709 C C . ALA A 1 224 ? 33.186 34.262 -19.821 1.00 52.19 224 ALA A C 1
ATOM 1711 O O . ALA A 1 224 ? 33.093 35.447 -20.115 1.00 52.19 224 ALA A O 1
ATOM 1712 N N . VAL A 1 225 ? 32.141 33.598 -19.298 1.00 50.41 225 VAL A N 1
ATOM 1713 C CA . VAL A 1 225 ? 30.799 34.226 -19.152 1.00 50.41 225 VAL A CA 1
ATOM 1714 C C . VAL A 1 225 ? 30.199 34.138 -17.735 1.00 50.41 225 VAL A C 1
ATOM 1716 O O . VAL A 1 225 ? 29.052 34.503 -17.530 1.00 50.41 225 VAL A O 1
ATOM 1719 N N . LEU A 1 226 ? 30.965 33.764 -16.702 1.00 41.97 226 LEU A N 1
ATOM 1720 C CA . LEU A 1 226 ? 30.526 33.913 -15.298 1.00 41.97 226 LEU A CA 1
ATOM 1721 C C . LEU A 1 226 ? 31.665 34.428 -14.408 1.00 41.97 226 LEU A C 1
ATOM 1723 O O . LEU A 1 226 ? 32.158 33.722 -13.535 1.00 41.97 226 LEU A O 1
ATOM 1727 N N . GLY A 1 227 ? 32.117 35.652 -14.687 1.00 39.41 227 GLY A N 1
ATOM 1728 C CA . GLY A 1 227 ? 33.251 36.294 -14.027 1.00 39.41 227 GLY A CA 1
ATOM 1729 C C . GLY A 1 227 ? 33.316 36.112 -12.506 1.00 39.41 227 GLY A C 1
ATOM 1730 O O . GLY A 1 227 ? 32.421 36.530 -11.778 1.00 39.41 227 GLY A O 1
ATOM 1731 N N . VAL A 1 228 ? 34.454 35.581 -12.049 1.00 42.41 228 VAL A N 1
ATOM 1732 C CA . VAL A 1 228 ? 35.049 35.885 -10.744 1.00 42.41 228 VAL A CA 1
ATOM 1733 C C . VAL A 1 228 ? 36.549 36.137 -10.966 1.00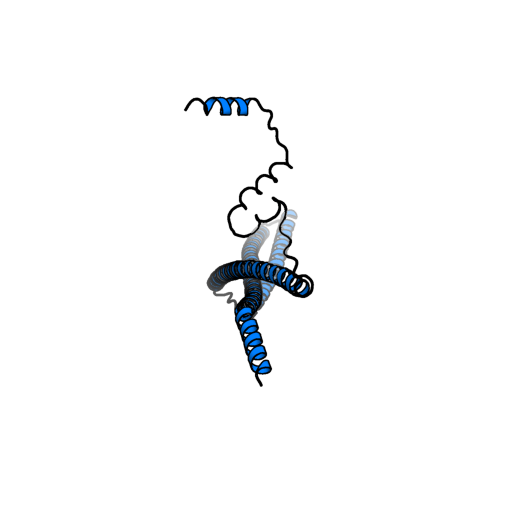 42.41 228 VAL A C 1
ATOM 1735 O O . VAL A 1 228 ? 37.281 35.272 -11.439 1.00 42.41 228 VAL A O 1
ATOM 1738 N N . ALA A 1 229 ? 36.922 37.391 -10.702 1.00 45.28 229 ALA A N 1
ATOM 1739 C CA . ALA A 1 229 ? 38.227 38.048 -10.570 1.00 45.28 229 ALA A CA 1
ATOM 1740 C C . ALA A 1 229 ? 39.522 37.266 -10.893 1.00 45.28 229 ALA A C 1
ATOM 1742 O O . ALA A 1 229 ? 39.939 36.373 -10.161 1.00 45.28 229 ALA A O 1
ATOM 1743 N N . LYS A 1 230 ? 40.252 37.740 -11.915 1.00 47.84 230 LYS A N 1
ATOM 1744 C CA . LYS A 1 230 ? 41.655 37.388 -12.207 1.00 47.84 230 LYS A CA 1
ATOM 1745 C C . LYS A 1 230 ? 42.650 38.499 -11.826 1.00 47.84 230 LYS A C 1
ATOM 1747 O O . LYS A 1 230 ? 43.725 38.547 -12.404 1.00 47.84 230 LYS A O 1
ATOM 1752 N N . ASP A 1 231 ? 42.317 39.310 -10.818 1.00 54.97 231 ASP A N 1
ATOM 1753 C CA . ASP A 1 231 ? 43.195 40.349 -10.251 1.00 54.97 231 ASP A CA 1
ATOM 1754 C C . ASP A 1 231 ? 43.261 40.268 -8.712 1.00 54.97 231 ASP A C 1
ATOM 1756 O O . ASP A 1 231 ? 42.934 41.217 -8.004 1.00 54.97 231 ASP A O 1
ATOM 1760 N N . SER A 1 232 ? 43.683 39.121 -8.164 1.00 48.62 232 SER A N 1
ATOM 1761 C CA . SER A 1 232 ? 44.051 39.004 -6.744 1.00 48.62 232 SER A CA 1
ATOM 1762 C C . SER A 1 232 ? 45.540 38.679 -6.577 1.00 48.62 232 SER A C 1
ATOM 1764 O O . SER A 1 232 ? 46.129 37.891 -7.326 1.00 48.62 232 SER A O 1
ATOM 1766 N N . ALA A 1 233 ? 46.160 39.312 -5.577 1.00 49.97 233 ALA A N 1
ATOM 1767 C CA . ALA A 1 233 ? 47.598 39.284 -5.289 1.00 49.97 233 ALA A CA 1
ATOM 1768 C C . ALA A 1 233 ? 48.170 37.881 -4.978 1.00 49.97 233 ALA A C 1
ATOM 1770 O O . ALA A 1 233 ? 49.385 37.683 -4.989 1.00 49.97 233 ALA A O 1
ATOM 1771 N N . GLU A 1 234 ? 47.316 36.880 -4.773 1.00 51.75 234 GLU A N 1
ATOM 1772 C CA . GLU A 1 234 ? 47.699 35.507 -4.424 1.00 51.75 234 GLU A CA 1
ATOM 1773 C C . GLU A 1 234 ? 48.101 34.657 -5.646 1.00 51.75 234 GLU A C 1
ATOM 1775 O O . GLU A 1 234 ? 48.945 33.766 -5.537 1.00 51.75 234 GLU A O 1
ATOM 1780 N N . MET A 1 235 ? 47.621 34.981 -6.854 1.00 49.38 235 MET A N 1
ATOM 1781 C CA . MET A 1 235 ? 48.018 34.272 -8.087 1.00 49.38 235 MET A CA 1
ATOM 1782 C C . MET A 1 235 ? 49.364 34.746 -8.663 1.00 49.38 235 MET A C 1
ATOM 1784 O O . MET A 1 235 ? 49.985 34.045 -9.469 1.00 49.38 235 MET A O 1
ATOM 1788 N N . ALA A 1 236 ? 49.854 35.912 -8.235 1.00 55.97 236 ALA A N 1
ATOM 1789 C CA . ALA A 1 236 ? 51.209 36.373 -8.536 1.00 55.97 236 ALA A CA 1
ATOM 1790 C C . ALA A 1 236 ? 52.263 35.668 -7.657 1.00 55.97 236 ALA A C 1
ATOM 1792 O O . ALA A 1 236 ? 53.371 35.401 -8.127 1.00 55.97 236 ALA A O 1
ATOM 1793 N N . ALA A 1 237 ? 51.902 35.291 -6.423 1.00 56.53 237 ALA A N 1
ATOM 1794 C CA . ALA A 1 237 ? 52.768 34.543 -5.510 1.00 56.53 237 ALA A CA 1
ATOM 1795 C C . ALA A 1 237 ? 52.988 33.089 -5.978 1.00 56.53 237 ALA A C 1
ATOM 1797 O O . ALA A 1 237 ? 54.125 32.617 -6.012 1.00 56.53 237 ALA A O 1
ATOM 1798 N N . LEU A 1 238 ? 51.941 32.424 -6.480 1.00 53.91 238 LEU A N 1
ATOM 1799 C CA . LEU A 1 238 ? 52.029 31.065 -7.041 1.00 53.91 238 LEU A CA 1
ATOM 1800 C C . LEU A 1 238 ? 52.863 30.980 -8.335 1.00 53.91 238 LEU A C 1
ATOM 1802 O O . LEU A 1 238 ? 53.482 29.954 -8.610 1.00 53.91 238 LEU A O 1
ATOM 1806 N N . ARG A 1 239 ? 52.962 32.068 -9.115 1.00 55.91 239 ARG A N 1
ATOM 1807 C CA . ARG A 1 239 ? 53.819 32.131 -10.319 1.00 55.91 239 ARG A CA 1
ATOM 1808 C C . ARG A 1 239 ? 55.301 32.364 -10.025 1.00 55.91 239 ARG A C 1
ATOM 1810 O O . ARG A 1 239 ? 56.128 32.078 -10.890 1.00 55.91 239 ARG A O 1
ATOM 1817 N N . LYS A 1 240 ? 55.656 32.861 -8.836 1.00 54.41 240 LYS A N 1
ATOM 1818 C CA . LYS A 1 240 ? 57.060 33.007 -8.414 1.00 54.41 240 LYS A CA 1
ATOM 1819 C C . LYS A 1 240 ? 57.650 31.698 -7.882 1.00 54.41 240 LYS A C 1
ATOM 1821 O O . LYS A 1 240 ? 58.841 31.474 -8.053 1.00 54.41 240 LYS A O 1
ATOM 1826 N N . GLN A 1 241 ? 56.826 30.814 -7.322 1.00 51.38 241 GLN A N 1
ATOM 1827 C CA . GLN A 1 241 ? 57.280 29.554 -6.722 1.00 51.38 241 GLN A CA 1
ATOM 1828 C C . GLN A 1 241 ? 57.508 28.422 -7.745 1.00 51.38 241 GLN A C 1
ATOM 1830 O O . GLN A 1 241 ? 58.254 27.491 -7.472 1.00 51.38 241 GLN A O 1
ATOM 1835 N N . ALA A 1 242 ? 56.948 28.533 -8.956 1.00 52.28 242 ALA A N 1
ATOM 1836 C CA . ALA A 1 242 ? 57.150 27.577 -10.054 1.00 52.28 242 ALA A CA 1
ATOM 1837 C C . ALA A 1 242 ? 58.327 27.928 -10.997 1.00 52.28 242 ALA A C 1
ATOM 1839 O O . ALA A 1 242 ? 58.473 27.320 -12.052 1.00 52.28 242 ALA A O 1
ATOM 1840 N N . ARG A 1 243 ? 59.148 28.933 -10.653 1.00 50.69 243 ARG A N 1
ATOM 1841 C CA . ARG A 1 243 ? 60.358 29.337 -11.407 1.00 50.69 243 ARG A CA 1
ATOM 1842 C C . ARG A 1 243 ? 61.674 29.053 -10.668 1.00 50.69 243 ARG A C 1
ATOM 1844 O O . ARG A 1 243 ? 62.720 29.509 -11.117 1.00 50.69 243 ARG A O 1
ATOM 1851 N N . GLN A 1 244 ? 61.622 28.331 -9.549 1.00 52.47 244 GLN A N 1
ATOM 1852 C CA . GLN A 1 244 ? 62.791 27.951 -8.740 1.00 52.47 244 GLN A CA 1
ATOM 1853 C C . GLN A 1 244 ? 62.855 26.446 -8.416 1.00 52.47 244 GLN A C 1
ATOM 1855 O O . GLN A 1 244 ? 63.533 26.055 -7.470 1.00 52.47 244 GLN A O 1
ATOM 1860 N N . LEU A 1 245 ? 62.200 25.601 -9.214 1.00 44.62 245 LEU A N 1
ATOM 1861 C CA . LEU A 1 245 ? 62.425 24.153 -9.228 1.00 44.62 245 LEU A CA 1
ATOM 1862 C C . LEU A 1 245 ? 62.687 23.695 -10.659 1.00 44.62 245 LEU A C 1
ATOM 1864 O O . LEU A 1 245 ? 61.935 24.156 -11.548 1.00 44.62 245 LEU A O 1
#

Foldseek 3Di:
DPVVVVVVVVVVVVCVVCVVVVVLVVVLVVLVVVLVVLVVVLVVLVVLLVLLVVLVVLVVVLVVLVVVLVVLVVVLVVLVVVQVVDPDDDPVSVVVSVVSVVVSVVSVVVNVVSVVVSVVSCVVSVVVVQHPVPNVVVSVVSVVVSVVSVVVSVVSVVVSVVSVVVSVVVVVVVVVVVVVVVVVVVVVVVPPDDPDPDDDDDDDDPDPDDDDDDPPPVVPVVVPPPDDDPDDPVVVVVVVVVVPD

Secondary structure (DSSP, 8-state):
-HHHHHHHHHHHHHHHHHHHHHHHHHHHHHHHHHHHHHHHHHHHHHHHHHHHHHHHHHHHHHHHHHHHHHHHHHHHHHHHHHHHH-SS--HHHHHHHHHHHHHHHHHHHHHHHHHHHHHHHHHHHHHTT--GGGHHHHHHHHHHHHHHHHHHHHHHHHHHHHHHHHHHHHHHHHHHHHHHHHHHHHHHTTTTS----------SS----------SSTTSSSSSSS---S--THHHHHHHHTT--

pLDDT: mean 75.48, std 20.26, range [29.3, 96.56]

Radius of gyration: 41.13 Å; chains: 1; bounding box: 90×55×119 Å

Sequence (245 aa):
MSNNVKLQVLLRAVDQASRPFKSIRTASKSLSGDIRETQKSLRELNGHASRIEGFRKTSAQLAVTGHALEKARQEAEALATQFKNTERPTRAQAKVLESAKRAAEDLQAKYNRLTDSVKRQQRELAVVGINTRNLAHDEQGLKNRISETTAQLNRQRDALARVSAQQAKLNAVKQRYQAGKELAGNMASVGAAGVGIAAAGTMAGVKLLMPGYEFAQKNSELQAVLGVAKDSAEMAALRKQARQL